Protein AF-A0A447N7D7-F1 (afdb_monomer)

Sequence (175 aa):
MERAPGEWVHSVASVHELPALLARIYSIELDSEALSSALPTTDKTADSNDDMMILVVDDHPINRRLLADQLGSLGYQCKTANDGVDALNVLSKNAIDIVLSDVNMPNMDGYRLTQRIRQLGLTLPVVGVTANALAEEKQRCLESGMDSCLSKPVTLDVLKQTLAVYAERVRKTRA

pLDDT: mean 70.8, std 16.82, range [36.19, 90.88]

Organism: Salmonella enterica I (NCBI:txid59201)

Nearest PDB structures (foldseek):
  6ont-assembly1_A-2  TM=9.365E-01  e=2.697E-10  Francisella tularensis subsp. novicida U112
  2pl1-assembly1_A  TM=9.481E-01  e=3.987E-10  Escherichia coli
  3crn-assembly1_B  TM=9.338E-01  e=2.314E-09  Methanospirillum hungatei JF-1
  8tef-assembly2_C  TM=9.265E-01  e=2.168E-09  Flavobacterium johnsoniae UW101
  8tef-assembly2_D  TM=9.244E-01  e=2.636E-09  Flavobacterium johnsoniae UW101

InterPro domains:
  IPR001789 Signal transduction response regulator, receiver domain [PF00072] (54-163)
  IPR001789 Signal transduction response regulator, receiver domain [PS50110] (53-167)
  IPR001789 Signal transduction response regulator, receiver domain [SM00448] (52-163)
  IPR011006 CheY-like superfamily [SSF52172] (2-42)
  IPR011006 CheY-like superfamily [SSF52172] (51-173)
  IPR019017 Signal transduction histidine kinase RcsC, alpha-beta loop, C-terminal [PF09456] (2-26)
  IPR019017 Signal transduction histidine kinase RcsC, alpha-beta loop, C-terminal [PS51426] (1-32)
  IPR038388 RcsC, C-terminal domain superfamily [G3DSA:3.40.50.10970] (1-47)

Solvent-accessible surface area (backbone atoms only — not comparable to full-atom values): 10511 Å² total; per-residue (Å²): 136,81,83,51,97,90,49,76,83,78,76,74,74,58,90,81,56,58,67,66,60,50,34,73,77,64,76,50,90,79,81,87,80,82,89,84,82,80,88,80,84,85,83,94,73,94,74,80,48,66,79,42,29,34,35,41,28,29,72,50,69,65,60,42,50,50,54,46,50,54,36,50,76,71,50,35,42,67,46,80,25,59,38,44,71,51,37,52,55,48,58,74,76,41,90,61,56,36,36,40,28,36,37,84,40,95,87,48,34,31,55,58,41,38,41,49,41,49,72,72,69,51,81,60,52,35,33,32,36,22,78,66,70,45,72,68,53,49,51,53,35,51,75,37,68,37,73,45,75,41,48,53,83,79,46,70,65,60,50,52,54,52,48,51,56,50,50,54,52,49,52,65,71,75,106

Structure (mmCIF, N/CA/C/O backbone):
data_AF-A0A447N7D7-F1
#
_entry.id   AF-A0A447N7D7-F1
#
loop_
_atom_site.group_PDB
_atom_site.id
_atom_site.type_symbol
_atom_site.label_atom_id
_atom_site.label_alt_id
_atom_site.label_comp_id
_atom_site.label_asym_id
_atom_site.label_entity_id
_atom_site.label_seq_id
_atom_site.pdbx_PDB_ins_code
_atom_site.Cartn_x
_atom_site.Cartn_y
_atom_site.Cartn_z
_atom_site.occupancy
_atom_site.B_iso_or_equiv
_atom_site.auth_seq_id
_atom_site.auth_comp_id
_atom_site.auth_asym_id
_atom_site.auth_atom_id
_atom_site.pdbx_PDB_model_num
ATOM 1 N N . MET A 1 1 ? 38.862 -15.453 -27.040 1.00 44.97 1 MET A N 1
ATOM 2 C CA . MET A 1 1 ? 39.849 -16.080 -27.944 1.00 44.97 1 MET A CA 1
ATOM 3 C C . MET A 1 1 ? 39.067 -17.039 -28.832 1.00 44.97 1 MET A C 1
ATOM 5 O O . MET A 1 1 ? 38.601 -18.054 -28.330 1.00 44.97 1 MET A O 1
ATOM 9 N N . GLU A 1 2 ? 38.797 -16.658 -30.081 1.00 37.66 2 GLU A N 1
ATOM 10 C CA . GLU A 1 2 ? 38.083 -17.498 -31.057 1.00 37.66 2 GLU A CA 1
ATOM 11 C C . GLU A 1 2 ? 38.987 -18.648 -31.519 1.00 37.66 2 GLU A C 1
ATOM 13 O O . GLU A 1 2 ? 40.179 -18.436 -31.748 1.00 37.66 2 GLU A O 1
ATOM 18 N N . ARG A 1 3 ? 38.442 -19.867 -31.630 1.00 55.56 3 ARG A N 1
ATOM 19 C CA . ARG A 1 3 ? 39.177 -21.027 -32.170 1.00 55.56 3 ARG A CA 1
ATOM 20 C C . ARG A 1 3 ? 38.778 -21.404 -33.604 1.00 55.56 3 ARG A C 1
ATOM 22 O O . ARG A 1 3 ? 39.582 -22.056 -34.261 1.00 55.56 3 ARG A O 1
ATOM 29 N N . ALA A 1 4 ? 37.619 -20.970 -34.111 1.00 45.00 4 ALA A N 1
ATOM 30 C CA . ALA A 1 4 ? 37.183 -21.173 -35.500 1.00 45.00 4 ALA A CA 1
ATOM 31 C C . ALA A 1 4 ? 36.024 -20.218 -35.879 1.00 45.00 4 ALA A C 1
ATOM 33 O O . ALA A 1 4 ? 35.302 -19.772 -34.981 1.00 45.00 4 ALA A O 1
ATOM 34 N N . PRO A 1 5 ? 35.807 -19.907 -37.177 1.00 40.22 5 PRO A N 1
ATOM 35 C CA . PRO A 1 5 ? 34.728 -19.017 -37.603 1.00 40.22 5 PRO A CA 1
ATOM 36 C C . PRO A 1 5 ? 33.359 -19.658 -37.336 1.00 40.22 5 PRO A C 1
ATOM 38 O O . PRO A 1 5 ? 33.001 -20.658 -37.953 1.00 40.22 5 PRO A O 1
ATOM 41 N N . GLY A 1 6 ? 32.603 -19.067 -36.407 1.00 53.12 6 GLY A N 1
ATOM 42 C CA . GLY A 1 6 ? 31.266 -19.518 -36.003 1.00 53.12 6 GLY A CA 1
ATOM 43 C C . GLY A 1 6 ? 31.210 -20.312 -34.694 1.00 53.12 6 GLY A C 1
ATOM 44 O O . GLY A 1 6 ? 30.112 -20.590 -34.218 1.00 53.12 6 GLY A O 1
ATOM 45 N N . GLU A 1 7 ? 32.350 -20.625 -34.070 1.00 40.69 7 GLU A N 1
ATOM 46 C CA . GLU A 1 7 ? 32.396 -21.430 -32.845 1.00 40.69 7 GLU A CA 1
ATOM 47 C C . GLU A 1 7 ? 32.872 -20.591 -31.651 1.00 40.69 7 GLU A C 1
ATOM 49 O O . GLU A 1 7 ? 34.065 -20.425 -31.377 1.00 40.69 7 GLU A O 1
ATOM 54 N N . TRP A 1 8 ? 31.895 -20.025 -30.940 1.00 49.88 8 TRP A N 1
ATOM 55 C CA . TRP A 1 8 ? 32.109 -19.302 -29.692 1.00 49.88 8 TRP A CA 1
ATOM 56 C C . TRP A 1 8 ? 32.167 -20.303 -28.545 1.00 49.88 8 TRP A C 1
ATOM 58 O O . TRP A 1 8 ? 31.162 -20.940 -28.216 1.00 49.88 8 TRP A O 1
ATOM 68 N N . VAL A 1 9 ? 33.340 -20.422 -27.919 1.00 46.69 9 VAL A N 1
ATOM 69 C CA . VAL A 1 9 ? 33.514 -21.201 -26.690 1.00 46.69 9 VAL A CA 1
ATOM 70 C C . VAL A 1 9 ? 32.677 -20.522 -25.608 1.00 46.69 9 VAL A C 1
ATOM 72 O O . VAL A 1 9 ? 33.090 -19.526 -25.015 1.00 46.69 9 VAL A O 1
ATOM 75 N N . HIS A 1 10 ? 31.461 -21.024 -25.406 1.00 48.03 10 HIS A N 1
ATOM 76 C CA . HIS A 1 10 ? 30.599 -20.638 -24.304 1.00 48.03 10 HIS A CA 1
ATOM 77 C C . HIS A 1 10 ? 31.300 -21.062 -23.016 1.00 48.03 10 HIS A C 1
ATOM 79 O O . HIS A 1 10 ? 31.198 -22.206 -22.576 1.00 48.03 10 HIS A O 1
ATOM 85 N N . SER A 1 11 ? 32.039 -20.132 -22.415 1.00 44.94 11 SER A N 1
ATOM 86 C CA . SER A 1 11 ? 32.362 -20.215 -21.001 1.00 44.94 11 SER A CA 1
ATOM 87 C C . SER A 1 11 ? 31.056 -19.941 -20.277 1.00 44.94 11 SER A C 1
ATOM 89 O O . SER A 1 11 ? 30.696 -18.791 -20.032 1.00 44.94 11 SER A O 1
ATOM 91 N N . VAL A 1 12 ? 30.302 -21.011 -20.040 1.00 50.34 12 VAL A N 1
ATOM 92 C CA . VAL A 1 12 ? 29.161 -21.019 -19.136 1.00 50.34 12 VAL A CA 1
ATOM 93 C C . VAL A 1 12 ? 29.731 -20.655 -17.771 1.00 50.34 12 VAL A C 1
ATOM 95 O O . VAL A 1 12 ? 30.196 -21.516 -17.032 1.00 50.34 12 VAL A O 1
ATOM 98 N N . ALA A 1 13 ? 29.789 -19.356 -17.475 1.00 44.38 13 ALA A N 1
ATOM 99 C CA . ALA A 1 13 ? 29.888 -18.898 -16.107 1.00 44.38 13 ALA A CA 1
ATOM 100 C C . ALA A 1 13 ? 28.636 -19.451 -15.441 1.00 44.38 13 ALA A C 1
ATOM 102 O O . ALA A 1 13 ? 27.505 -19.105 -15.794 1.00 44.38 13 ALA A O 1
ATOM 103 N N . SER A 1 14 ? 28.857 -20.451 -14.606 1.00 49.25 14 SER A N 1
ATOM 104 C CA . SER A 1 14 ? 27.814 -21.161 -13.917 1.00 49.25 14 SER A CA 1
ATOM 105 C C . SER A 1 14 ? 26.878 -20.178 -13.217 1.00 49.25 14 SER A C 1
ATOM 107 O O . SER A 1 14 ? 27.297 -19.148 -12.687 1.00 49.25 14 SER A O 1
ATOM 109 N N . VAL A 1 15 ? 25.596 -20.529 -13.191 1.00 47.22 15 VAL A N 1
ATOM 110 C CA . VAL A 1 15 ? 24.451 -19.725 -12.718 1.00 47.22 15 VAL A CA 1
ATOM 111 C C . VAL A 1 15 ? 24.586 -19.208 -11.264 1.00 47.22 15 VAL A C 1
ATOM 113 O O . VAL A 1 15 ? 23.750 -18.447 -10.792 1.00 47.22 15 VAL A O 1
ATOM 116 N N . HIS A 1 16 ? 25.665 -19.543 -10.558 1.00 47.72 16 HIS A N 1
ATOM 117 C CA . HIS A 1 16 ? 25.951 -19.148 -9.182 1.00 47.72 16 HIS A CA 1
ATOM 118 C C . HIS A 1 16 ? 26.832 -17.890 -9.008 1.00 47.72 16 HIS A C 1
ATOM 120 O O . HIS A 1 16 ? 26.967 -17.430 -7.879 1.00 47.72 16 HIS A O 1
ATOM 126 N N . GLU A 1 17 ? 27.393 -17.285 -10.065 1.00 48.12 17 GLU A N 1
ATOM 127 C CA . GLU A 1 17 ? 28.235 -16.065 -9.933 1.00 48.12 17 GLU A CA 1
ATOM 128 C C . GLU A 1 17 ? 27.525 -14.740 -10.282 1.00 48.12 17 GLU A C 1
ATOM 130 O O . GLU A 1 17 ? 28.044 -13.653 -10.018 1.00 48.12 17 GLU A O 1
ATOM 135 N N . LEU A 1 18 ? 26.296 -14.803 -10.807 1.00 51.56 18 LEU A N 1
ATOM 136 C CA . LEU A 1 18 ? 25.474 -13.622 -11.096 1.00 51.56 18 LEU A CA 1
ATOM 137 C C . LEU A 1 18 ? 25.130 -12.732 -9.881 1.00 51.56 18 LEU A C 1
ATOM 139 O O . LEU A 1 18 ? 25.106 -11.512 -10.074 1.00 51.56 18 LEU A O 1
ATOM 143 N N . PRO A 1 19 ? 24.903 -13.238 -8.648 1.00 54.28 19 PRO A N 1
ATOM 144 C CA . PRO A 1 19 ? 24.580 -12.346 -7.531 1.00 54.28 19 PRO A CA 1
ATOM 145 C C . PRO A 1 19 ? 25.753 -11.432 -7.135 1.00 54.28 19 PRO A C 1
ATOM 147 O O . PRO A 1 19 ? 25.533 -10.268 -6.804 1.00 54.28 19 PRO A O 1
ATOM 150 N N . ALA A 1 20 ? 27.001 -11.900 -7.248 1.00 51.12 20 ALA A N 1
ATOM 151 C CA . ALA A 1 20 ? 28.181 -11.114 -6.876 1.00 51.12 20 ALA A CA 1
ATOM 152 C C . ALA A 1 20 ? 28.457 -9.951 -7.849 1.00 51.12 20 ALA A C 1
ATOM 154 O O . ALA A 1 20 ? 28.907 -8.877 -7.444 1.00 51.12 20 ALA A O 1
ATOM 155 N N . LEU A 1 21 ? 28.153 -10.143 -9.136 1.00 50.66 21 LEU A N 1
ATOM 156 C CA . LEU A 1 21 ? 28.339 -9.117 -10.165 1.00 50.66 21 LEU A CA 1
ATOM 157 C C . LEU A 1 21 ? 27.216 -8.066 -10.129 1.00 50.66 21 LEU A C 1
ATOM 159 O O . LEU A 1 21 ? 27.478 -6.884 -10.354 1.00 50.66 21 LEU A O 1
ATOM 163 N N . LEU A 1 22 ? 25.994 -8.466 -9.746 1.00 51.19 22 LEU A N 1
ATOM 164 C CA . LEU A 1 22 ? 24.889 -7.536 -9.487 1.00 51.19 22 LEU A CA 1
ATOM 165 C C . LEU A 1 22 ? 25.161 -6.641 -8.262 1.00 51.19 22 LEU A C 1
ATOM 167 O O . LEU A 1 22 ? 24.889 -5.441 -8.310 1.00 51.19 22 LEU A O 1
ATOM 171 N N . ALA A 1 23 ? 25.762 -7.189 -7.199 1.00 49.47 23 ALA A N 1
ATOM 172 C CA . ALA A 1 23 ? 26.065 -6.452 -5.967 1.00 49.47 23 ALA A CA 1
ATOM 173 C C . ALA A 1 23 ? 27.047 -5.278 -6.177 1.00 49.47 23 ALA A C 1
ATOM 175 O O . ALA A 1 23 ? 26.932 -4.238 -5.529 1.00 49.47 23 ALA A O 1
ATOM 176 N N . ARG A 1 24 ? 27.979 -5.395 -7.135 1.00 43.97 24 ARG A N 1
ATOM 177 C CA . ARG A 1 24 ? 28.980 -4.356 -7.451 1.00 43.97 24 ARG A CA 1
ATOM 178 C C . ARG A 1 24 ? 28.400 -3.157 -8.211 1.00 43.97 24 ARG A C 1
ATOM 180 O O . ARG A 1 24 ? 28.928 -2.057 -8.092 1.00 43.97 24 ARG A O 1
ATOM 187 N N . ILE A 1 25 ? 27.346 -3.371 -9.002 1.00 55.12 25 ILE A N 1
ATOM 188 C CA . ILE A 1 25 ? 26.682 -2.316 -9.788 1.00 55.12 25 ILE A CA 1
ATOM 189 C C . ILE A 1 25 ? 25.627 -1.608 -8.934 1.00 55.12 25 ILE A C 1
ATOM 191 O O . ILE A 1 25 ? 25.431 -0.404 -9.073 1.00 55.12 25 ILE A O 1
ATOM 195 N N . TYR A 1 26 ? 24.970 -2.345 -8.036 1.00 48.66 26 TYR A N 1
ATOM 196 C CA . TYR A 1 26 ? 23.838 -1.825 -7.278 1.00 48.66 26 TYR A CA 1
ATOM 197 C C . TYR A 1 26 ? 24.174 -1.285 -5.884 1.00 48.66 26 TYR A C 1
ATOM 199 O O . TYR A 1 26 ? 23.314 -0.643 -5.296 1.00 48.66 26 TYR A O 1
ATOM 207 N N . SER A 1 27 ? 25.383 -1.498 -5.344 1.00 48.78 27 SER A N 1
ATOM 208 C CA . SER A 1 27 ? 25.736 -1.070 -3.977 1.00 48.78 27 SER A CA 1
ATOM 209 C C . SER A 1 27 ? 24.655 -1.447 -2.948 1.00 48.78 27 SER A C 1
ATOM 211 O O . SER A 1 27 ? 24.273 -0.642 -2.100 1.00 48.78 27 SER A O 1
ATOM 213 N N . ILE A 1 28 ? 24.130 -2.668 -3.061 1.00 45.62 28 ILE A N 1
ATOM 214 C CA . ILE A 1 28 ? 23.222 -3.267 -2.085 1.00 45.62 28 ILE A CA 1
ATOM 215 C C . ILE A 1 28 ? 23.954 -4.477 -1.524 1.00 45.62 28 ILE A C 1
ATOM 217 O O . ILE A 1 28 ? 24.209 -5.442 -2.248 1.00 45.62 28 ILE A O 1
ATOM 221 N N . GLU A 1 29 ? 24.296 -4.412 -0.241 1.00 43.72 29 GLU A N 1
ATOM 222 C CA . GLU A 1 29 ? 24.664 -5.594 0.529 1.00 43.72 29 GLU A CA 1
ATOM 223 C C . GLU A 1 29 ? 23.404 -6.452 0.685 1.00 43.72 29 GLU A C 1
ATOM 225 O O . GLU A 1 29 ? 22.495 -6.142 1.454 1.00 43.72 29 GLU A O 1
ATOM 230 N N . LEU A 1 30 ? 23.306 -7.498 -0.133 1.00 43.44 30 LEU A N 1
ATOM 231 C CA . LEU A 1 30 ? 22.362 -8.588 0.073 1.00 43.44 30 LEU A CA 1
ATOM 232 C C . LEU A 1 30 ? 22.988 -9.551 1.079 1.00 43.44 30 LEU A C 1
ATOM 234 O O . LEU A 1 30 ? 23.613 -10.542 0.703 1.00 43.44 30 LEU A O 1
ATOM 238 N N . ASP A 1 31 ? 22.817 -9.240 2.360 1.00 40.03 31 ASP A N 1
ATOM 239 C CA . ASP A 1 31 ? 23.108 -10.169 3.445 1.00 40.03 31 ASP A CA 1
ATOM 240 C C . ASP A 1 31 ? 22.027 -11.261 3.465 1.00 40.03 31 ASP A C 1
ATOM 242 O O . ASP A 1 31 ? 20.916 -11.097 3.971 1.00 40.03 31 ASP A O 1
ATOM 246 N N . SER A 1 32 ? 22.348 -12.376 2.811 1.00 47.03 32 SER A N 1
ATOM 247 C CA . SER A 1 32 ? 21.524 -13.578 2.688 1.00 47.03 32 SER A CA 1
ATOM 248 C C . SER A 1 32 ? 21.903 -14.615 3.755 1.00 47.03 32 SER A C 1
ATOM 250 O O . SER A 1 32 ? 22.141 -15.775 3.422 1.00 47.03 32 SER A O 1
ATOM 252 N N . GLU A 1 33 ? 21.965 -14.231 5.034 1.00 39.22 33 GLU A N 1
ATOM 253 C CA . GLU A 1 33 ? 22.337 -15.181 6.098 1.00 39.22 33 GLU A CA 1
ATOM 254 C C . GLU A 1 33 ? 21.699 -14.890 7.473 1.00 39.22 33 GLU A C 1
ATOM 256 O O . GLU A 1 33 ? 22.365 -14.875 8.501 1.00 39.22 33 GLU A O 1
ATOM 261 N N . ALA A 1 34 ? 20.375 -14.689 7.525 1.00 38.06 34 ALA A N 1
ATOM 262 C CA . ALA A 1 34 ? 19.645 -14.617 8.804 1.00 38.06 34 ALA A CA 1
ATOM 263 C C . ALA A 1 34 ? 18.307 -15.384 8.822 1.00 38.06 34 ALA A C 1
ATOM 265 O O . ALA A 1 34 ? 17.409 -15.087 9.610 1.00 38.06 34 ALA A O 1
ATOM 266 N N . LEU A 1 35 ? 18.170 -16.414 7.983 1.00 46.28 35 LEU A N 1
ATOM 267 C CA . LEU A 1 35 ? 17.152 -17.450 8.165 1.00 46.28 35 LEU A CA 1
ATOM 268 C C . LEU A 1 35 ? 17.762 -18.582 8.999 1.00 46.28 35 LEU A C 1
ATOM 270 O O . LEU A 1 35 ? 18.515 -19.391 8.470 1.00 46.28 35 LEU A O 1
ATOM 274 N N . SER A 1 36 ? 17.374 -18.638 10.280 1.00 45.78 36 SER A N 1
ATOM 275 C CA . SER A 1 36 ? 17.622 -19.702 11.273 1.00 45.78 36 SER A CA 1
ATOM 276 C C . SER A 1 36 ? 18.650 -19.373 12.363 1.00 45.78 36 SER A C 1
ATOM 278 O O . SER A 1 36 ? 19.797 -19.800 12.312 1.00 45.78 36 SER A O 1
ATOM 280 N N . SER A 1 37 ? 18.206 -18.729 13.445 1.00 40.19 37 SER A N 1
ATOM 281 C CA . SER A 1 37 ? 18.176 -19.356 14.780 1.00 40.19 37 SER A CA 1
ATOM 282 C C . SER A 1 37 ? 17.785 -18.346 15.868 1.00 40.19 37 SER A C 1
ATOM 284 O O . SER A 1 37 ? 18.118 -17.172 15.789 1.00 40.19 37 SER A O 1
ATOM 286 N N . ALA A 1 38 ? 17.111 -18.865 16.898 1.00 36.72 38 ALA A N 1
ATOM 287 C CA . ALA A 1 38 ? 16.733 -18.228 18.162 1.00 36.72 38 ALA A CA 1
ATOM 288 C C . ALA A 1 38 ? 15.483 -17.324 18.158 1.00 36.72 38 ALA A C 1
ATOM 290 O O . ALA A 1 38 ? 15.517 -16.137 17.858 1.00 36.72 38 ALA A O 1
ATOM 291 N N . LEU A 1 39 ? 14.384 -17.908 18.646 1.00 44.50 39 LEU A N 1
ATOM 292 C CA . LEU A 1 39 ? 13.403 -17.194 19.463 1.00 44.50 39 LEU A CA 1
ATOM 293 C C . LEU A 1 39 ? 14.116 -16.577 20.680 1.00 44.50 39 LEU A C 1
ATOM 295 O O . LEU A 1 39 ? 14.795 -17.309 21.405 1.00 44.50 39 LEU A O 1
ATOM 299 N N . PRO A 1 40 ? 13.847 -15.309 21.007 1.00 42.03 40 PRO A N 1
ATOM 300 C CA . PRO A 1 40 ? 13.743 -14.872 22.382 1.00 42.03 40 PRO A CA 1
ATOM 301 C C . PRO A 1 40 ? 12.267 -14.645 22.714 1.00 42.03 40 PRO A C 1
ATOM 303 O O . PRO A 1 40 ? 11.559 -13.851 22.096 1.00 42.03 40 PRO A O 1
ATOM 306 N N . THR A 1 41 ? 11.805 -15.377 23.718 1.00 46.12 41 THR A N 1
ATOM 307 C CA . THR A 1 41 ? 10.572 -15.086 24.440 1.00 46.12 41 THR A CA 1
ATOM 308 C C . THR A 1 41 ? 10.751 -13.793 25.245 1.00 46.12 41 THR A C 1
ATOM 310 O O . THR A 1 41 ? 11.811 -13.559 25.822 1.00 46.12 41 THR A O 1
ATOM 313 N N . THR A 1 42 ? 9.657 -13.027 25.328 1.00 48.22 42 THR A N 1
ATOM 314 C CA . THR A 1 42 ? 9.348 -11.910 26.247 1.00 48.22 42 THR A CA 1
ATOM 315 C C . THR A 1 42 ? 10.100 -10.586 26.079 1.00 48.22 42 THR A C 1
ATOM 317 O O . THR A 1 42 ? 11.155 -10.390 26.666 1.00 48.22 42 THR A O 1
ATOM 320 N N . ASP A 1 43 ? 9.412 -9.604 25.486 1.00 37.22 43 ASP A N 1
ATOM 321 C CA . ASP A 1 43 ? 8.953 -8.463 26.286 1.00 37.22 43 ASP A CA 1
ATOM 322 C C . ASP A 1 43 ? 7.512 -8.083 25.911 1.00 37.22 43 ASP A C 1
ATOM 324 O O . ASP A 1 43 ? 7.138 -7.998 24.743 1.00 37.22 43 ASP A O 1
ATOM 328 N N . LYS A 1 44 ? 6.677 -7.952 26.940 1.00 50.62 44 LYS A N 1
ATOM 329 C CA . LYS A 1 44 ? 5.263 -7.612 26.860 1.00 50.62 44 LYS A CA 1
ATOM 330 C C . LYS A 1 44 ? 5.149 -6.122 27.142 1.00 50.62 44 LYS A C 1
ATOM 332 O O . LYS A 1 44 ? 4.875 -5.740 28.275 1.00 50.62 44 LYS A O 1
ATOM 337 N N . THR A 1 45 ? 5.304 -5.305 26.109 1.00 36.19 45 THR A N 1
ATOM 338 C CA . THR A 1 45 ? 4.933 -3.889 26.134 1.00 36.19 45 THR A CA 1
ATOM 339 C C . THR A 1 45 ? 4.080 -3.571 24.902 1.00 36.19 45 THR A C 1
ATOM 341 O O . THR A 1 45 ? 4.531 -3.591 23.768 1.00 36.19 45 THR A O 1
ATOM 344 N N . ALA A 1 46 ? 2.782 -3.427 25.186 1.00 45.59 46 ALA A N 1
ATOM 345 C CA . ALA A 1 46 ? 1.702 -2.818 24.415 1.00 45.59 46 ALA A CA 1
ATOM 346 C C . ALA A 1 46 ? 2.036 -2.302 23.005 1.00 45.59 46 ALA A C 1
ATOM 348 O O . ALA A 1 46 ? 2.541 -1.200 22.901 1.00 45.59 46 ALA A O 1
ATOM 349 N N . ASP A 1 47 ? 1.634 -3.043 21.965 1.00 45.66 47 ASP A N 1
ATOM 350 C CA . ASP A 1 47 ? 1.261 -2.522 20.642 1.00 45.66 47 ASP A CA 1
ATOM 351 C C . ASP A 1 47 ? 0.613 -3.651 19.828 1.00 45.66 47 ASP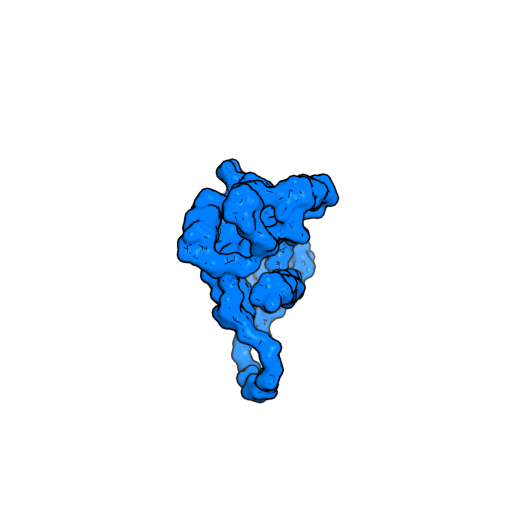 A C 1
ATOM 353 O O . ASP A 1 47 ? 1.279 -4.373 19.089 1.00 45.66 47 ASP A O 1
ATOM 357 N N . SER A 1 48 ? -0.697 -3.856 19.978 1.00 49.47 48 SER A N 1
ATOM 358 C CA . SER A 1 48 ? -1.439 -4.806 19.139 1.00 49.47 48 SER A CA 1
ATOM 359 C C . SER A 1 48 ? -1.509 -4.278 17.702 1.00 49.47 48 SER A C 1
ATOM 361 O O . SER A 1 48 ? -2.486 -3.650 17.305 1.00 49.47 48 SER A O 1
ATOM 363 N N . ASN A 1 49 ? -0.451 -4.501 16.924 1.00 57.56 49 ASN A N 1
ATOM 364 C CA . ASN A 1 49 ? -0.406 -4.225 15.484 1.00 57.56 49 ASN A CA 1
ATOM 365 C C . ASN A 1 49 ? -1.309 -5.175 14.673 1.00 57.56 49 ASN A C 1
ATOM 367 O O . ASN A 1 49 ? -1.582 -4.907 13.507 1.00 57.56 49 ASN A O 1
ATOM 371 N N . ASP A 1 50 ? -1.821 -6.235 15.309 1.00 57.16 50 ASP A N 1
ATOM 372 C CA . ASP A 1 50 ? -2.745 -7.217 14.724 1.00 57.16 50 ASP A CA 1
ATOM 373 C C . ASP A 1 50 ? -4.114 -6.618 14.334 1.00 57.16 50 ASP A C 1
ATOM 375 O O . ASP A 1 50 ? -4.770 -7.127 13.429 1.00 57.16 50 ASP A O 1
ATOM 379 N N . ASP A 1 51 ? -4.528 -5.503 14.954 1.00 67.81 51 ASP A N 1
ATOM 380 C CA . ASP A 1 51 ? -5.805 -4.830 14.642 1.00 67.81 51 ASP A CA 1
ATOM 381 C C . ASP A 1 51 ? -5.706 -3.848 13.461 1.00 67.81 51 ASP A C 1
ATOM 383 O O . ASP A 1 51 ? -6.719 -3.337 12.990 1.00 67.81 51 ASP A O 1
ATOM 387 N N . MET A 1 52 ? -4.495 -3.553 12.973 1.00 81.19 52 MET A N 1
ATOM 388 C CA . MET A 1 52 ? -4.306 -2.567 11.910 1.00 81.19 52 MET A CA 1
ATOM 389 C C . MET A 1 52 ? -4.374 -3.196 10.530 1.00 81.19 52 MET A C 1
ATOM 391 O O . MET A 1 52 ? -3.539 -4.029 10.163 1.00 81.19 52 MET A O 1
ATOM 395 N N . MET A 1 53 ? -5.336 -2.719 9.740 1.00 87.69 53 MET A N 1
ATOM 396 C CA . MET A 1 53 ? -5.507 -3.147 8.359 1.00 87.69 53 MET A CA 1
ATOM 397 C C . MET A 1 53 ? -4.890 -2.142 7.390 1.00 87.69 53 MET A C 1
ATOM 399 O O . MET A 1 53 ? -5.258 -0.968 7.351 1.00 87.69 53 MET A O 1
ATOM 403 N N . ILE A 1 54 ? -3.971 -2.627 6.561 1.00 89.69 54 ILE A N 1
ATOM 404 C CA . ILE A 1 54 ? -3.223 -1.829 5.594 1.00 89.69 54 ILE A CA 1
ATOM 405 C C . ILE A 1 54 ? -3.609 -2.270 4.184 1.00 89.69 54 ILE A C 1
ATOM 407 O O . ILE A 1 54 ? -3.520 -3.448 3.846 1.00 89.69 54 ILE A O 1
ATOM 411 N N . LEU A 1 55 ? -4.026 -1.337 3.335 1.00 90.88 55 LEU A N 1
ATOM 412 C CA . LEU A 1 55 ? -4.309 -1.610 1.929 1.00 90.88 55 LEU A CA 1
ATOM 413 C C . LEU A 1 55 ? -3.109 -1.239 1.069 1.00 90.88 55 LEU A C 1
ATOM 415 O O . LEU A 1 55 ? -2.694 -0.089 1.062 1.00 90.88 55 LEU A O 1
ATOM 419 N N . VAL A 1 56 ? -2.601 -2.196 0.305 1.00 90.38 56 VAL A N 1
ATOM 420 C CA . VAL A 1 56 ? -1.562 -2.003 -0.705 1.00 90.38 56 VAL A CA 1
ATOM 421 C C . VAL A 1 56 ? -2.204 -1.981 -2.082 1.00 90.38 56 VAL A C 1
ATOM 423 O O . VAL A 1 56 ? -2.842 -2.954 -2.473 1.00 90.38 56 VAL A O 1
ATOM 426 N N . VAL A 1 57 ? -2.006 -0.906 -2.832 1.00 89.56 57 VAL A N 1
ATOM 427 C CA . VAL A 1 57 ? -2.517 -0.729 -4.192 1.00 89.56 57 VAL A CA 1
ATOM 428 C C . VAL A 1 57 ? -1.337 -0.580 -5.134 1.00 89.56 57 VAL A C 1
ATOM 430 O O . VAL A 1 57 ? -0.598 0.397 -5.044 1.00 89.56 57 VAL A O 1
ATOM 433 N N . ASP A 1 58 ? -1.151 -1.552 -6.019 1.00 86.50 58 ASP A N 1
ATOM 434 C CA . ASP A 1 58 ? -0.080 -1.513 -7.012 1.00 86.50 58 ASP A CA 1
ATOM 435 C C . ASP A 1 58 ? -0.479 -2.324 -8.252 1.00 86.50 58 ASP A C 1
ATOM 437 O O . ASP A 1 58 ? -1.029 -3.431 -8.133 1.00 86.50 58 ASP A O 1
ATOM 441 N N . ASP A 1 59 ? -0.212 -1.769 -9.437 1.00 84.88 59 ASP A N 1
ATOM 442 C CA . ASP A 1 59 ? -0.527 -2.402 -10.719 1.00 84.88 59 ASP A CA 1
ATOM 443 C C . ASP A 1 59 ? 0.448 -3.545 -11.042 1.00 84.88 59 ASP A C 1
ATOM 445 O O . ASP A 1 59 ? 0.077 -4.524 -11.700 1.00 84.88 59 ASP A O 1
ATOM 449 N N . HIS A 1 60 ? 1.667 -3.494 -10.497 1.00 83.12 60 HIS A N 1
ATOM 450 C CA . HIS A 1 60 ? 2.673 -4.523 -10.687 1.00 83.12 60 HIS A CA 1
ATOM 451 C C . HIS A 1 60 ? 2.517 -5.644 -9.644 1.00 83.12 60 HIS A C 1
ATOM 453 O O . HIS A 1 60 ? 2.735 -5.448 -8.442 1.00 83.12 60 HIS A O 1
ATOM 459 N N . PRO A 1 61 ? 2.239 -6.894 -10.072 1.00 83.25 61 PRO A N 1
ATOM 460 C CA . PRO A 1 61 ? 2.000 -8.004 -9.149 1.00 83.25 61 PRO A CA 1
ATOM 461 C C . PRO A 1 61 ? 3.217 -8.326 -8.272 1.00 83.25 61 PRO A C 1
ATOM 463 O O . PRO A 1 61 ? 3.050 -8.792 -7.146 1.00 83.25 61 PRO A O 1
ATOM 466 N N . ILE A 1 62 ? 4.431 -8.056 -8.765 1.00 84.56 62 ILE A N 1
ATOM 467 C CA . ILE A 1 62 ? 5.684 -8.269 -8.030 1.00 84.56 62 ILE A CA 1
ATOM 468 C C . ILE A 1 62 ? 5.793 -7.286 -6.860 1.00 84.56 62 ILE A C 1
ATOM 470 O O . ILE A 1 62 ? 6.031 -7.720 -5.735 1.00 84.56 62 ILE A O 1
ATOM 474 N N . ASN A 1 63 ? 5.571 -5.987 -7.091 1.00 82.81 63 ASN A N 1
ATOM 475 C CA . ASN A 1 63 ? 5.669 -4.987 -6.027 1.00 82.81 63 ASN A CA 1
ATOM 476 C C . ASN A 1 63 ? 4.555 -5.171 -4.989 1.00 82.81 63 ASN A C 1
ATOM 478 O O . ASN A 1 63 ? 4.804 -5.122 -3.787 1.00 82.81 63 ASN A O 1
ATOM 482 N N . ARG A 1 64 ? 3.342 -5.505 -5.448 1.00 86.62 64 ARG A N 1
ATOM 483 C CA . ARG A 1 64 ? 2.221 -5.863 -4.572 1.00 86.62 64 A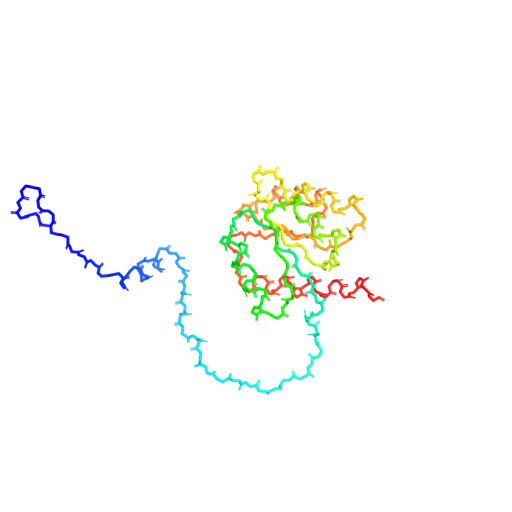RG A CA 1
ATOM 484 C C . ARG A 1 64 ? 2.547 -7.048 -3.663 1.00 86.62 64 ARG A C 1
ATOM 486 O O . ARG A 1 64 ? 2.262 -7.001 -2.469 1.00 86.62 64 ARG A O 1
ATOM 493 N N . ARG A 1 65 ? 3.144 -8.110 -4.218 1.00 85.44 65 ARG A N 1
ATOM 494 C CA . ARG A 1 65 ? 3.568 -9.298 -3.459 1.00 85.44 65 ARG A CA 1
ATOM 495 C C . ARG A 1 65 ? 4.667 -8.949 -2.458 1.00 85.44 65 ARG A C 1
ATOM 497 O O . ARG A 1 65 ? 4.568 -9.375 -1.316 1.00 85.44 65 ARG A O 1
ATOM 504 N N . LEU A 1 66 ? 5.666 -8.172 -2.879 1.00 86.62 66 LEU A N 1
ATOM 505 C CA . LEU A 1 66 ? 6.777 -7.740 -2.033 1.00 86.62 66 LEU A CA 1
ATOM 506 C C . LEU A 1 66 ? 6.276 -6.945 -0.822 1.00 86.62 66 LEU A C 1
ATOM 508 O O . LEU A 1 66 ? 6.585 -7.298 0.308 1.00 86.62 66 LEU A O 1
ATOM 512 N N . LEU A 1 67 ? 5.453 -5.919 -1.047 1.00 85.00 67 LEU A N 1
ATOM 513 C CA . LEU A 1 67 ? 4.890 -5.104 0.031 1.00 85.00 67 LEU A CA 1
ATOM 514 C C . LEU A 1 67 ? 4.004 -5.933 0.969 1.00 85.00 67 LEU A C 1
ATOM 516 O O . LEU A 1 67 ? 4.083 -5.774 2.184 1.00 85.00 67 LEU A O 1
ATOM 520 N N . ALA A 1 68 ? 3.188 -6.843 0.431 1.00 86.88 68 ALA A N 1
ATOM 521 C CA . ALA A 1 68 ? 2.363 -7.734 1.246 1.00 86.88 68 ALA A CA 1
ATOM 522 C C . ALA A 1 68 ? 3.205 -8.668 2.133 1.00 86.88 68 ALA A C 1
ATOM 524 O O . ALA A 1 68 ? 2.873 -8.871 3.298 1.00 86.88 68 ALA A O 1
ATOM 525 N N . ASP A 1 69 ? 4.305 -9.208 1.605 1.00 85.25 69 ASP A N 1
ATOM 526 C CA . ASP A 1 69 ? 5.230 -10.069 2.348 1.00 85.25 69 ASP A CA 1
ATOM 527 C C . ASP A 1 69 ?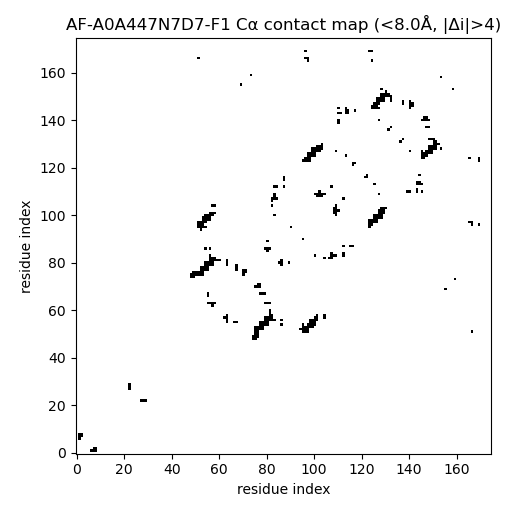 5.958 -9.303 3.464 1.00 85.25 69 ASP A C 1
ATOM 529 O O . ASP A 1 69 ? 6.029 -9.757 4.608 1.00 85.25 69 ASP A O 1
ATOM 533 N N . GLN A 1 70 ? 6.397 -8.078 3.164 1.00 84.62 70 GLN A N 1
ATOM 534 C CA . GLN A 1 70 ? 6.993 -7.167 4.140 1.00 84.62 70 GLN A CA 1
ATOM 535 C C . GLN A 1 70 ? 6.016 -6.824 5.275 1.00 84.62 70 GLN A C 1
ATOM 537 O O . GLN A 1 70 ? 6.383 -6.869 6.449 1.00 84.62 70 GLN A O 1
ATOM 542 N N . LEU A 1 71 ? 4.759 -6.522 4.940 1.00 84.62 71 LEU A N 1
ATOM 543 C CA . LEU A 1 71 ? 3.696 -6.241 5.910 1.00 84.62 71 LEU A CA 1
ATOM 544 C C . LEU A 1 71 ? 3.359 -7.462 6.771 1.00 84.62 71 LEU A C 1
ATOM 546 O O . LEU A 1 71 ? 3.216 -7.333 7.986 1.00 84.62 71 LEU A O 1
ATOM 550 N N . GLY A 1 72 ? 3.279 -8.642 6.152 1.00 83.19 72 GLY A N 1
ATOM 551 C CA . GLY A 1 72 ? 3.057 -9.902 6.857 1.00 83.19 72 GLY A CA 1
ATOM 552 C C . GLY A 1 72 ? 4.196 -10.231 7.822 1.00 83.19 72 GLY A C 1
ATOM 553 O O . GLY A 1 72 ? 3.941 -10.622 8.958 1.00 83.19 72 GLY A O 1
ATOM 554 N N . SER A 1 73 ? 5.444 -9.981 7.418 1.00 80.81 73 SER A N 1
ATOM 555 C CA . SER A 1 73 ? 6.632 -10.151 8.271 1.00 80.81 73 SER A CA 1
ATOM 556 C C . SER A 1 73 ? 6.633 -9.218 9.486 1.00 80.81 73 SER A C 1
ATOM 558 O O . SER A 1 73 ? 7.192 -9.550 10.528 1.00 80.81 73 SER A O 1
ATOM 560 N N . LEU A 1 74 ? 5.989 -8.055 9.369 1.00 78.00 74 LEU A N 1
ATOM 561 C CA . LEU A 1 74 ? 5.810 -7.090 10.455 1.00 78.00 74 LEU A CA 1
ATOM 562 C C . LEU A 1 74 ? 4.610 -7.417 11.368 1.00 78.00 74 LEU A C 1
ATOM 564 O O . LEU A 1 74 ? 4.432 -6.747 12.385 1.00 78.00 74 LEU A O 1
ATOM 568 N N . GLY A 1 75 ? 3.800 -8.426 11.028 1.00 81.19 75 GLY A N 1
ATOM 569 C CA . GLY A 1 75 ? 2.622 -8.832 11.798 1.00 81.19 75 GLY A CA 1
ATOM 570 C C . GLY A 1 75 ? 1.378 -7.966 11.574 1.00 81.19 75 GLY A C 1
ATOM 571 O O . GLY A 1 75 ? 0.478 -7.990 12.408 1.00 81.19 75 GLY A O 1
ATOM 572 N N . TYR A 1 76 ? 1.314 -7.198 10.481 1.00 84.25 76 TYR A N 1
ATOM 573 C CA . TYR A 1 76 ? 0.129 -6.409 10.129 1.00 84.25 76 TYR A CA 1
ATOM 574 C C . TYR A 1 76 ? -0.807 -7.170 9.190 1.00 84.25 76 TYR A C 1
ATOM 576 O O . TYR A 1 76 ? -0.372 -7.948 8.334 1.00 84.25 76 TYR A O 1
ATOM 584 N N . GLN A 1 77 ? -2.104 -6.867 9.268 1.00 86.12 77 GLN A N 1
ATOM 585 C CA . GLN A 1 77 ? -3.063 -7.351 8.284 1.00 86.12 77 GLN A CA 1
ATOM 586 C C . GLN A 1 77 ? -2.965 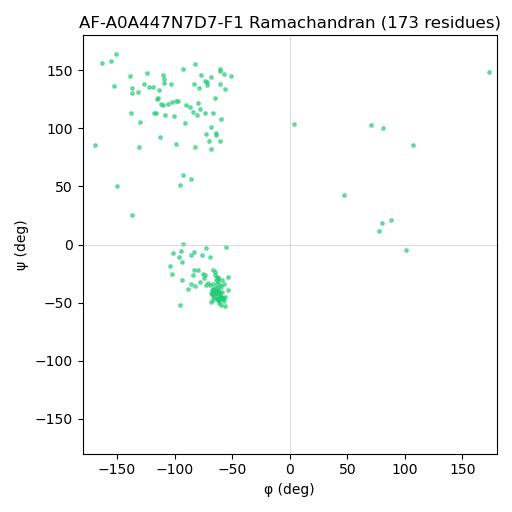-6.508 7.017 1.00 86.12 77 GLN A C 1
ATOM 588 O O . GLN A 1 77 ? -3.260 -5.315 7.026 1.00 86.12 77 GLN A O 1
ATOM 593 N N . CYS A 1 78 ? -2.584 -7.125 5.900 1.00 87.94 78 CYS A N 1
ATOM 594 C CA . CYS A 1 78 ? -2.561 -6.446 4.612 1.00 87.94 78 CYS A CA 1
ATOM 595 C C . CYS A 1 78 ? -3.671 -6.942 3.679 1.00 87.94 78 CYS A C 1
ATOM 597 O O . CYS A 1 78 ? -3.965 -8.135 3.567 1.00 87.94 78 CYS A O 1
ATOM 599 N N . LYS A 1 79 ? -4.291 -6.001 2.974 1.00 90.69 79 LYS A N 1
ATOM 600 C CA . LYS A 1 79 ? -5.116 -6.251 1.796 1.00 90.69 79 LYS A CA 1
ATOM 601 C C . LYS A 1 79 ? -4.388 -5.715 0.586 1.00 90.69 79 LYS A C 1
ATOM 603 O O . LYS A 1 79 ? -3.695 -4.711 0.666 1.00 90.69 79 LYS A O 1
ATOM 608 N N . THR A 1 80 ? -4.551 -6.385 -0.539 1.00 89.44 80 THR A N 1
ATOM 609 C CA . THR A 1 80 ? -3.911 -5.987 -1.786 1.00 89.44 80 THR A CA 1
ATOM 610 C C . THR A 1 80 ? -4.973 -5.679 -2.823 1.00 89.44 80 THR A C 1
ATOM 612 O O . THR A 1 80 ? -5.904 -6.470 -2.968 1.00 89.44 80 THR A O 1
ATOM 615 N N . ALA A 1 81 ? -4.796 -4.588 -3.552 1.00 88.69 81 ALA A N 1
ATOM 616 C CA . ALA A 1 81 ? -5.596 -4.199 -4.698 1.00 88.69 81 ALA A CA 1
ATOM 617 C C . ALA A 1 81 ? -4.690 -4.000 -5.913 1.00 88.69 81 ALA A C 1
ATOM 619 O O . ALA A 1 81 ? -3.524 -3.615 -5.793 1.00 88.69 81 ALA A O 1
ATOM 620 N N . ASN A 1 82 ? -5.231 -4.294 -7.089 1.00 85.50 82 ASN A N 1
ATOM 621 C CA . ASN A 1 82 ? -4.466 -4.272 -8.338 1.00 85.50 82 ASN A CA 1
ATOM 622 C C . ASN A 1 82 ? -4.579 -2.929 -9.067 1.00 85.50 82 ASN A C 1
ATOM 624 O O . ASN A 1 82 ? -3.849 -2.678 -10.015 1.00 85.50 82 ASN A O 1
ATOM 628 N N . ASP A 1 83 ? -5.553 -2.116 -8.679 1.00 83.38 83 ASP A N 1
ATOM 629 C CA . ASP A 1 83 ? -5.880 -0.849 -9.312 1.00 83.38 83 ASP A CA 1
ATOM 630 C C . ASP A 1 83 ? -6.573 0.031 -8.271 1.00 83.38 83 ASP A C 1
ATOM 632 O O . ASP A 1 83 ? -7.156 -0.476 -7.303 1.00 83.38 83 ASP A O 1
ATOM 636 N N . GLY A 1 84 ? -6.562 1.347 -8.461 1.00 82.56 84 GLY A N 1
ATOM 637 C CA . GLY A 1 84 ? -7.252 2.239 -7.541 1.00 82.56 84 GLY A CA 1
ATOM 638 C C . GLY A 1 84 ? -8.773 1.996 -7.495 1.00 82.56 84 GLY A C 1
ATOM 639 O O . GLY A 1 84 ? -9.398 2.254 -6.468 1.00 82.56 84 GLY A O 1
ATOM 640 N N . VAL A 1 85 ? -9.407 1.508 -8.571 1.00 84.69 85 VAL A N 1
ATOM 641 C CA . VAL A 1 85 ? -10.859 1.225 -8.543 1.00 84.69 85 VAL A CA 1
ATOM 642 C C . VAL A 1 85 ? -11.154 0.044 -7.620 1.00 84.69 85 VAL A C 1
ATOM 644 O O . VAL A 1 85 ? -12.091 0.088 -6.820 1.00 84.69 85 VAL A O 1
ATOM 647 N N . ASP A 1 86 ? -10.319 -0.991 -7.692 1.00 86.31 86 ASP A N 1
ATOM 648 C CA . ASP A 1 86 ? -10.390 -2.136 -6.789 1.00 86.31 86 ASP A CA 1
ATOM 649 C C . ASP A 1 86 ? -10.097 -1.705 -5.345 1.00 86.31 86 ASP A C 1
ATOM 651 O O . ASP A 1 86 ? -10.825 -2.075 -4.426 1.00 86.31 86 ASP A O 1
ATOM 655 N N . ALA A 1 87 ? -9.128 -0.805 -5.154 1.00 87.75 87 ALA A N 1
ATOM 656 C CA . ALA A 1 87 ? -8.824 -0.224 -3.851 1.00 87.75 87 ALA A CA 1
ATOM 657 C C . ALA A 1 87 ? -10.041 0.461 -3.212 1.00 87.75 87 ALA A C 1
ATOM 659 O O . ALA A 1 87 ? -10.334 0.221 -2.043 1.00 87.75 87 ALA A O 1
ATOM 660 N N . LEU A 1 88 ? -10.795 1.261 -3.977 1.00 86.56 88 LEU A N 1
ATOM 661 C CA . LEU A 1 88 ? -12.029 1.899 -3.498 1.00 86.56 88 LEU A CA 1
ATOM 662 C C . LEU A 1 88 ? -13.107 0.877 -3.117 1.00 86.56 88 LEU A C 1
ATOM 664 O O . LEU A 1 88 ? -13.825 1.067 -2.132 1.00 86.56 88 LEU A O 1
ATOM 668 N N . ASN A 1 89 ? -13.220 -0.215 -3.873 1.00 87.38 89 ASN A N 1
ATOM 669 C CA . ASN A 1 89 ? -14.157 -1.295 -3.569 1.00 87.38 89 ASN A CA 1
ATOM 670 C C . ASN A 1 89 ? -13.782 -2.011 -2.262 1.00 87.38 89 ASN A C 1
ATOM 672 O O . ASN A 1 89 ? -14.663 -2.310 -1.456 1.00 87.38 89 ASN A O 1
ATOM 676 N N . VAL A 1 90 ? -12.487 -2.247 -2.025 1.00 87.75 90 VAL A N 1
ATOM 677 C CA . VAL A 1 90 ? -11.990 -2.824 -0.767 1.00 87.75 90 VAL A CA 1
ATOM 678 C C . VAL A 1 90 ? -12.205 -1.852 0.396 1.00 87.75 90 VAL A C 1
ATOM 680 O O . VAL A 1 90 ? -12.750 -2.260 1.416 1.00 87.75 90 VAL A O 1
ATOM 683 N N . LEU A 1 91 ? -11.892 -0.565 0.223 1.00 86.88 91 LEU A N 1
ATOM 684 C CA . LEU A 1 91 ? -12.135 0.494 1.217 1.00 86.88 91 LEU A CA 1
ATOM 685 C C . LEU A 1 91 ? -13.608 0.640 1.608 1.00 86.88 91 LEU A C 1
ATOM 687 O O . LEU A 1 91 ? -13.915 1.010 2.734 1.00 86.88 91 LEU A O 1
ATOM 691 N N . SER A 1 92 ? -14.525 0.344 0.688 1.00 84.12 92 SER A N 1
ATOM 692 C CA . SER A 1 92 ? -15.964 0.406 0.962 1.00 84.12 92 SER A CA 1
ATOM 693 C C . SER A 1 92 ? -16.484 -0.820 1.723 1.00 84.12 92 SER A C 1
ATOM 695 O O . SER A 1 92 ? -17.545 -0.755 2.338 1.00 84.12 92 SER A O 1
ATOM 697 N N . LYS A 1 93 ? -15.774 -1.954 1.660 1.00 83.88 93 LYS A N 1
ATOM 698 C CA . LYS A 1 93 ? -16.184 -3.235 2.268 1.00 83.88 93 LYS A CA 1
ATOM 699 C C . LYS A 1 93 ? -15.449 -3.548 3.566 1.00 83.88 93 LYS A C 1
ATOM 701 O O . LYS A 1 93 ? -15.961 -4.302 4.389 1.00 83.88 93 LYS A O 1
ATOM 706 N N . ASN A 1 94 ? -14.250 -3.006 3.729 1.00 82.19 94 ASN A N 1
ATOM 707 C CA . ASN A 1 94 ? -13.356 -3.274 4.840 1.00 82.19 94 ASN A CA 1
ATOM 708 C C . ASN A 1 94 ? -12.945 -1.951 5.488 1.00 82.19 94 ASN A C 1
ATOM 710 O O . ASN A 1 94 ? -12.634 -0.986 4.795 1.00 82.19 94 ASN A O 1
ATOM 714 N N . ALA A 1 95 ? -12.910 -1.923 6.820 1.00 81.31 95 ALA A N 1
ATOM 715 C CA . ALA A 1 95 ? -12.313 -0.814 7.549 1.00 81.31 95 ALA A CA 1
ATOM 716 C C . ALA A 1 95 ? -10.789 -0.914 7.417 1.00 81.31 95 ALA A C 1
ATOM 718 O O . ALA A 1 95 ? -10.188 -1.875 7.890 1.00 81.31 95 ALA A O 1
ATOM 719 N N . ILE A 1 96 ? -10.192 0.048 6.720 1.00 88.31 96 ILE A N 1
ATOM 720 C CA . ILE A 1 96 ? -8.752 0.114 6.474 1.00 88.31 96 ILE A CA 1
ATOM 721 C C . ILE A 1 96 ? -8.205 1.326 7.213 1.00 88.31 96 ILE A C 1
ATOM 723 O O . ILE A 1 96 ? -8.755 2.423 7.114 1.00 88.31 96 ILE A O 1
ATOM 727 N N . ASP A 1 97 ? -7.104 1.120 7.919 1.00 87.38 97 ASP A N 1
ATOM 728 C CA . ASP A 1 97 ? -6.445 2.143 8.718 1.00 87.38 97 ASP A CA 1
ATOM 729 C C . ASP A 1 97 ? -5.436 2.945 7.907 1.00 87.38 97 ASP A C 1
ATOM 731 O O . ASP A 1 97 ? -5.313 4.152 8.096 1.00 87.38 97 ASP A O 1
ATOM 735 N N . ILE A 1 98 ? -4.706 2.288 7.004 1.00 88.25 98 ILE A N 1
ATOM 736 C CA . ILE A 1 98 ? -3.639 2.912 6.218 1.00 88.25 98 ILE A CA 1
ATOM 737 C C . ILE A 1 98 ? -3.737 2.442 4.770 1.00 88.25 98 ILE A C 1
ATOM 739 O O . ILE A 1 98 ? -3.872 1.249 4.506 1.00 88.25 98 ILE A O 1
ATOM 743 N N . VAL A 1 99 ? -3.627 3.371 3.820 1.00 89.88 99 VAL A N 1
ATOM 744 C CA . VAL A 1 99 ? -3.566 3.047 2.389 1.00 89.88 99 VAL A CA 1
ATOM 745 C C . VAL A 1 99 ? -2.183 3.383 1.851 1.00 89.88 99 VAL A C 1
ATOM 747 O O . VAL A 1 99 ? -1.756 4.531 1.895 1.00 89.88 99 VAL A O 1
ATOM 750 N N . LEU A 1 100 ? -1.508 2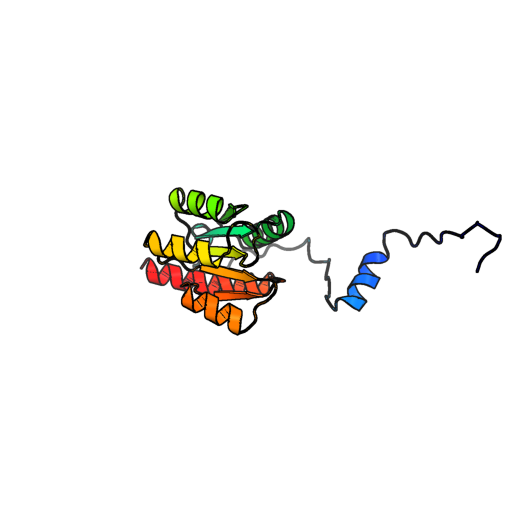.377 1.312 1.00 88.88 100 LEU A N 1
ATOM 751 C CA . LEU A 1 100 ? -0.298 2.478 0.510 1.00 88.88 100 LEU A CA 1
ATOM 752 C C . LEU A 1 100 ? -0.713 2.338 -0.952 1.00 88.88 100 LEU A C 1
ATOM 754 O O . LEU A 1 100 ? -1.131 1.261 -1.364 1.00 88.88 100 LEU A O 1
ATOM 758 N N . SER A 1 101 ? -0.620 3.405 -1.737 1.00 88.19 101 SER A N 1
ATOM 759 C CA . SER A 1 101 ? -0.984 3.366 -3.156 1.00 88.19 101 SER A CA 1
ATOM 760 C C . SER A 1 101 ? 0.179 3.778 -4.021 1.00 88.19 101 SER A C 1
ATOM 762 O O . SER A 1 101 ? 0.785 4.812 -3.761 1.00 88.19 101 SER A O 1
ATOM 764 N N . ASP A 1 102 ? 0.428 3.048 -5.102 1.00 86.38 102 ASP A N 1
ATOM 765 C CA . ASP A 1 102 ? 1.287 3.560 -6.158 1.00 86.38 102 ASP A CA 1
ATOM 766 C C . ASP A 1 102 ? 0.686 4.854 -6.734 1.00 86.38 102 ASP A C 1
ATOM 768 O O . ASP A 1 102 ? -0.530 4.997 -6.884 1.00 86.38 102 ASP A O 1
ATOM 772 N N . VAL A 1 103 ? 1.529 5.843 -6.992 1.00 77.94 103 VAL A N 1
ATOM 773 C CA . VAL A 1 103 ? 1.139 7.056 -7.713 1.00 77.94 103 VAL A CA 1
ATOM 774 C C . VAL A 1 103 ? 1.175 6.779 -9.209 1.00 77.94 103 VAL A C 1
ATOM 776 O O . VAL A 1 103 ? 0.316 7.264 -9.939 1.00 77.94 103 VAL A O 1
ATOM 779 N N . ASN A 1 104 ? 2.137 5.969 -9.652 1.00 69.62 104 ASN A N 1
ATOM 780 C CA . ASN A 1 104 ? 2.481 5.787 -11.050 1.00 69.62 104 ASN A CA 1
ATOM 781 C C . ASN A 1 104 ? 1.717 4.604 -11.673 1.00 69.62 104 ASN A C 1
ATOM 783 O O . ASN A 1 104 ? 2.327 3.658 -12.166 1.00 69.62 104 ASN A O 1
ATOM 787 N N . MET A 1 105 ? 0.381 4.673 -11.659 1.00 71.06 105 MET A N 1
ATOM 788 C CA . MET A 1 105 ? -0.504 3.660 -12.249 1.00 71.06 105 MET A CA 1
ATOM 789 C C . MET A 1 105 ? -1.086 4.123 -13.598 1.00 71.06 105 MET A C 1
ATOM 791 O O . MET A 1 105 ? -1.527 5.264 -13.708 1.00 71.06 105 MET A O 1
ATOM 795 N N . PRO A 1 106 ? -1.164 3.249 -14.620 1.00 58.44 106 PRO A N 1
ATOM 796 C CA . PRO A 1 106 ? -1.588 3.636 -15.970 1.00 58.44 106 PRO A CA 1
ATOM 797 C C . PRO A 1 106 ? -3.094 3.912 -16.123 1.00 58.44 106 PRO A C 1
ATOM 799 O O . PRO A 1 106 ? -3.480 4.658 -17.020 1.00 58.44 106 PRO A O 1
ATOM 802 N N . ASN A 1 107 ? -3.954 3.310 -15.291 1.00 62.28 107 ASN A N 1
ATOM 803 C CA . ASN A 1 107 ? -5.414 3.457 -15.402 1.00 62.28 107 ASN A CA 1
ATOM 804 C C . ASN A 1 107 ? -5.976 4.544 -14.482 1.00 62.28 107 ASN A C 1
ATOM 806 O O . ASN A 1 107 ? -6.747 5.397 -14.923 1.00 62.28 107 ASN A O 1
ATOM 810 N N . MET A 1 108 ? -5.636 4.489 -13.191 1.00 66.19 108 MET A N 1
ATOM 811 C CA . MET A 1 108 ? -6.081 5.468 -12.209 1.00 66.19 108 MET A CA 1
ATOM 812 C C . MET A 1 108 ? -4.943 5.844 -11.269 1.00 66.19 108 MET A C 1
ATOM 814 O O . MET A 1 108 ? -4.516 5.038 -10.446 1.00 66.19 108 MET A O 1
ATOM 818 N N . ASP A 1 109 ? -4.506 7.098 -11.368 1.00 74.88 109 ASP A N 1
ATOM 819 C CA . ASP A 1 109 ? -3.446 7.644 -10.531 1.00 74.88 109 ASP A CA 1
ATOM 820 C C . ASP A 1 109 ? -3.797 7.605 -9.038 1.00 74.88 109 ASP A C 1
ATOM 822 O O . ASP A 1 109 ? -4.947 7.844 -8.637 1.00 74.88 109 ASP A O 1
ATOM 826 N N . GLY A 1 110 ? -2.771 7.456 -8.195 1.00 73.69 110 GLY A N 1
ATOM 827 C CA . GLY A 1 110 ? -2.903 7.571 -6.738 1.00 73.69 110 GLY A CA 1
ATOM 828 C C . GLY A 1 110 ? -3.553 8.891 -6.289 1.00 73.69 110 GLY A C 1
ATOM 829 O O . GLY A 1 110 ? -4.280 8.924 -5.300 1.00 73.69 110 GLY A O 1
ATOM 830 N N . TYR A 1 111 ? -3.405 9.970 -7.066 1.00 78.69 111 TYR A N 1
ATOM 831 C CA . TYR A 1 111 ? -4.086 11.249 -6.827 1.00 78.69 111 TYR A CA 1
ATOM 832 C C . TYR A 1 111 ? -5.610 11.151 -6.924 1.00 78.69 111 TYR A C 1
ATOM 834 O O . TYR A 1 111 ? -6.337 11.662 -6.070 1.00 78.69 111 TYR A O 1
ATOM 842 N N . ARG A 1 112 ? -6.105 10.493 -7.981 1.00 82.62 112 ARG A N 1
ATOM 843 C CA . ARG A 1 112 ? -7.541 10.285 -8.211 1.00 82.62 112 ARG A CA 1
ATOM 844 C C . ARG A 1 112 ? -8.119 9.410 -7.110 1.00 82.62 112 ARG A C 1
ATOM 846 O O . ARG A 1 112 ? -9.203 9.714 -6.613 1.00 82.62 112 ARG A O 1
ATOM 853 N N . LEU A 1 113 ? -7.384 8.367 -6.717 1.00 84.31 113 LEU A N 1
ATOM 854 C CA . LEU A 1 113 ? -7.744 7.510 -5.593 1.00 84.31 113 LEU A CA 1
ATOM 855 C C . LEU A 1 113 ? -7.916 8.338 -4.315 1.00 84.31 113 LEU A C 1
ATOM 857 O O . LEU A 1 113 ? -8.980 8.299 -3.702 1.00 84.31 113 LEU A O 1
ATOM 861 N N . THR A 1 114 ? -6.926 9.151 -3.953 1.00 84.94 114 THR A N 1
ATOM 862 C CA . THR A 1 114 ? -6.978 9.986 -2.745 1.00 84.94 114 THR A CA 1
ATOM 863 C C . THR A 1 114 ? -8.128 10.978 -2.778 1.00 84.94 114 THR A C 1
ATOM 865 O O . THR A 1 114 ? -8.874 11.084 -1.805 1.00 84.94 114 THR A O 1
ATOM 868 N N . GLN A 1 115 ? -8.354 11.643 -3.912 1.00 84.56 115 GLN A N 1
ATOM 869 C CA . GLN A 1 115 ? -9.484 12.555 -4.064 1.00 84.56 115 GLN A CA 1
ATOM 870 C C . GLN A 1 115 ? -10.823 11.836 -3.828 1.00 84.56 115 GLN A C 1
ATOM 872 O O . GLN A 1 115 ? -11.705 12.374 -3.158 1.00 84.56 115 GLN A O 1
ATOM 877 N N . ARG A 1 116 ? -10.975 10.603 -4.328 1.00 85.31 116 ARG A N 1
ATOM 878 C CA . ARG A 1 116 ? -12.166 9.770 -4.095 1.00 85.31 116 ARG A CA 1
ATOM 879 C C . ARG A 1 116 ? -12.302 9.342 -2.635 1.00 85.31 116 ARG A C 1
ATOM 881 O O . ARG A 1 116 ? -13.405 9.406 -2.103 1.00 85.31 116 ARG A O 1
ATOM 888 N N . ILE A 1 117 ? -11.205 8.973 -1.974 1.00 85.50 117 ILE A N 1
ATOM 889 C CA . ILE A 1 117 ? -11.183 8.647 -0.537 1.00 85.50 117 ILE A CA 1
ATOM 890 C C . ILE A 1 117 ? -11.663 9.850 0.285 1.00 85.50 117 ILE A C 1
ATOM 892 O O . ILE A 1 117 ? -12.551 9.713 1.124 1.00 85.50 117 ILE A O 1
ATOM 896 N N . ARG A 1 118 ? -11.160 11.054 -0.009 1.00 84.94 118 ARG A N 1
ATOM 897 C CA . ARG A 1 118 ? -11.608 12.284 0.662 1.00 84.94 118 ARG A CA 1
ATOM 898 C C . ARG A 1 118 ? -13.075 12.608 0.368 1.00 84.94 118 ARG A C 1
ATOM 900 O O . ARG A 1 118 ? -13.790 13.018 1.276 1.00 84.94 118 ARG A O 1
ATOM 907 N N . GLN A 1 119 ? -13.552 12.373 -0.857 1.00 84.00 119 GLN A N 1
ATOM 908 C CA . GLN A 1 119 ? -14.972 12.529 -1.209 1.00 84.00 119 GLN A CA 1
ATOM 909 C C . GLN A 1 119 ? -15.890 11.550 -0.466 1.00 84.00 119 GLN A C 1
ATOM 911 O O . GLN A 1 119 ? -17.028 11.902 -0.170 1.00 84.00 119 GLN A O 1
ATOM 916 N N . LEU A 1 120 ? -15.403 10.352 -0.134 1.00 80.12 120 LEU A N 1
ATOM 917 C CA . LEU A 1 120 ? -16.114 9.384 0.709 1.00 80.12 120 LEU A CA 1
ATOM 918 C C . LEU A 1 120 ? -16.159 9.805 2.192 1.00 80.12 120 LEU A C 1
ATOM 920 O O . LEU A 1 120 ? -16.773 9.114 2.999 1.00 80.12 120 LEU A O 1
ATOM 924 N N . GLY A 1 121 ? -15.519 10.921 2.563 1.00 77.31 121 GLY A N 1
ATOM 925 C CA . GLY A 1 121 ? -15.428 11.395 3.945 1.00 77.31 121 GLY A CA 1
ATOM 926 C C . GLY A 1 121 ? -14.400 10.637 4.786 1.00 77.31 121 GLY A C 1
ATOM 927 O O . GLY A 1 121 ? -14.370 10.788 6.005 1.00 77.31 121 GLY A O 1
ATOM 928 N N . LEU A 1 122 ? -13.550 9.823 4.155 1.00 79.88 122 LEU A N 1
ATOM 929 C CA . LEU A 1 122 ? -12.536 9.037 4.844 1.00 79.88 122 LEU A CA 1
ATOM 930 C C . LEU A 1 122 ? -11.328 9.923 5.182 1.00 79.88 122 LEU A C 1
ATOM 932 O O . LEU A 1 122 ? -10.680 10.519 4.315 1.00 79.88 122 LEU A O 1
ATOM 936 N N . THR A 1 123 ? -11.006 10.005 6.471 1.00 78.12 123 THR A N 1
ATOM 937 C CA . THR A 1 123 ? -9.873 10.792 6.984 1.00 78.12 123 THR A CA 1
ATOM 938 C C . THR A 1 123 ? -8.583 9.987 7.112 1.00 78.12 123 THR A C 1
ATOM 940 O O . THR A 1 123 ? -7.558 10.551 7.493 1.00 78.12 123 THR A O 1
ATOM 943 N N . LEU A 1 124 ? -8.614 8.705 6.743 1.00 83.94 124 LEU A N 1
ATOM 944 C CA . LEU A 1 124 ? -7.481 7.794 6.858 1.00 83.94 124 LEU A CA 1
ATOM 945 C C . LEU A 1 124 ? -6.226 8.288 6.110 1.00 83.94 124 LEU A C 1
ATOM 947 O O . LEU A 1 124 ? -6.337 8.953 5.072 1.00 83.94 124 LEU A O 1
ATOM 951 N N . PRO A 1 125 ? -5.028 7.991 6.640 1.00 85.88 125 PRO A N 1
ATOM 952 C CA . PRO A 1 125 ? -3.770 8.331 5.997 1.00 85.88 125 PRO A CA 1
ATOM 953 C C . PRO A 1 125 ? -3.596 7.576 4.677 1.00 85.88 125 PRO A C 1
ATOM 955 O O . PRO A 1 125 ? -3.636 6.344 4.625 1.00 85.88 125 PRO A O 1
ATOM 958 N N . VAL A 1 126 ? -3.350 8.344 3.615 1.00 87.56 126 VAL A N 1
ATOM 959 C CA . VAL A 1 126 ? -2.988 7.819 2.298 1.00 87.56 126 VAL A CA 1
ATOM 960 C C . VAL A 1 126 ? -1.532 8.159 2.022 1.00 87.56 126 VAL A C 1
ATOM 962 O O . VAL A 1 126 ? -1.146 9.332 1.995 1.00 87.56 126 VAL A O 1
ATOM 965 N N . VAL A 1 127 ? -0.736 7.116 1.830 1.00 86.88 127 VAL A N 1
ATOM 966 C CA . VAL A 1 127 ? 0.688 7.169 1.530 1.00 86.88 127 VAL A CA 1
ATOM 967 C C . VAL A 1 127 ? 0.876 6.763 0.074 1.00 86.88 127 VAL A C 1
ATOM 969 O O . VAL A 1 127 ? 0.650 5.616 -0.308 1.00 86.88 127 VAL A O 1
ATOM 972 N N . GLY A 1 128 ? 1.281 7.725 -0.747 1.00 86.00 128 GLY A N 1
ATOM 973 C CA . GLY A 1 128 ? 1.695 7.475 -2.118 1.00 86.00 128 GLY A CA 1
ATOM 974 C C . GLY A 1 128 ? 3.044 6.778 -2.153 1.00 86.00 128 GLY A C 1
ATOM 975 O O . GLY A 1 128 ? 3.943 7.147 -1.410 1.00 86.00 128 GLY A O 1
ATOM 976 N N . VAL A 1 129 ? 3.2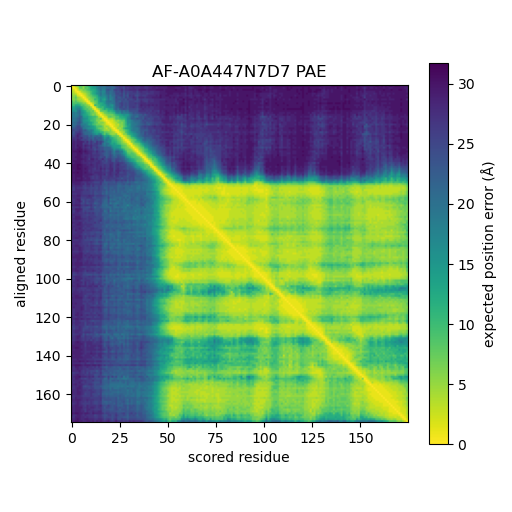22 5.811 -3.033 1.00 82.88 129 VAL A N 1
ATOM 977 C CA . VAL A 1 129 ? 4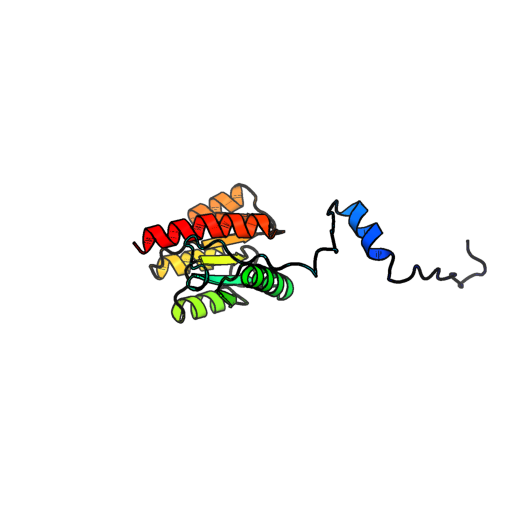.514 5.216 -3.358 1.00 82.88 129 VAL A CA 1
ATOM 978 C C . VAL A 1 129 ? 4.776 5.558 -4.818 1.00 82.88 129 VAL A C 1
ATOM 980 O O . VAL A 1 129 ? 3.925 5.311 -5.647 1.00 82.88 129 VAL A O 1
ATOM 983 N N . THR A 1 130 ? 5.898 6.170 -5.169 1.00 81.12 130 THR A N 1
ATOM 984 C CA . THR A 1 130 ? 6.180 6.584 -6.552 1.00 81.12 130 THR A CA 1
ATOM 985 C C . THR A 1 130 ? 7.627 6.305 -6.905 1.00 81.12 130 THR A C 1
ATOM 987 O O . THR A 1 130 ? 8.503 6.441 -6.061 1.00 81.12 130 THR A O 1
ATOM 990 N N . ALA A 1 131 ? 7.923 5.939 -8.150 1.00 74.75 131 ALA A N 1
ATOM 991 C CA . ALA A 1 131 ? 9.311 5.849 -8.609 1.00 74.75 131 ALA A CA 1
ATOM 992 C C . ALA A 1 131 ? 10.001 7.223 -8.667 1.00 74.75 131 ALA A C 1
ATOM 994 O O . ALA A 1 131 ? 11.226 7.297 -8.614 1.00 74.75 131 ALA A O 1
ATOM 995 N N . ASN A 1 132 ? 9.224 8.306 -8.746 1.00 68.12 132 ASN A N 1
ATOM 996 C CA . ASN A 1 132 ? 9.733 9.651 -8.954 1.00 68.12 132 ASN A CA 1
ATOM 997 C C . ASN A 1 132 ? 9.126 10.628 -7.937 1.00 68.12 132 ASN A C 1
ATOM 999 O O . ASN A 1 132 ? 8.133 11.295 -8.211 1.00 68.12 132 ASN A O 1
ATOM 1003 N N . ALA A 1 133 ? 9.706 10.712 -6.738 1.00 66.94 133 ALA A N 1
ATOM 1004 C CA . ALA A 1 133 ? 9.247 11.645 -5.704 1.00 66.94 133 ALA A CA 1
ATOM 1005 C C . ALA A 1 133 ? 9.885 13.035 -5.868 1.00 66.94 133 ALA A C 1
ATOM 1007 O O . ALA A 1 133 ? 10.544 13.555 -4.964 1.00 66.94 133 ALA A O 1
ATOM 1008 N N . LEU A 1 134 ? 9.719 13.637 -7.046 1.00 71.56 134 LEU A N 1
ATOM 1009 C CA . LEU A 1 134 ? 10.104 15.030 -7.267 1.00 71.56 134 LEU A CA 1
ATOM 1010 C C . LEU A 1 134 ? 9.312 15.952 -6.329 1.00 71.56 134 LEU A C 1
ATOM 1012 O O . LEU A 1 134 ? 8.168 15.673 -5.967 1.00 71.56 134 LEU A O 1
ATOM 1016 N N . ALA A 1 135 ? 9.905 17.091 -5.965 1.00 67.38 135 ALA A N 1
ATOM 1017 C CA . ALA A 1 135 ? 9.251 18.082 -5.107 1.00 67.38 135 ALA A CA 1
ATOM 1018 C C . ALA A 1 135 ? 7.908 18.573 -5.686 1.00 67.38 135 ALA A C 1
ATOM 1020 O O . ALA A 1 135 ? 6.961 18.802 -4.940 1.00 67.38 135 ALA A O 1
ATOM 1021 N N . GLU A 1 136 ? 7.808 18.667 -7.012 1.00 67.38 136 GLU A N 1
ATOM 1022 C CA . GLU A 1 136 ? 6.573 19.014 -7.725 1.00 67.38 136 GLU A CA 1
ATOM 1023 C C . GLU A 1 136 ? 5.481 17.947 -7.542 1.00 67.38 136 GLU A C 1
ATOM 1025 O O . GLU A 1 136 ? 4.319 18.254 -7.283 1.00 67.38 136 GLU A O 1
ATOM 1030 N N . GLU A 1 137 ? 5.876 16.678 -7.558 1.00 69.44 137 GLU A N 1
ATOM 1031 C CA . GLU A 1 137 ? 4.988 15.532 -7.374 1.00 69.44 137 GLU A CA 1
ATOM 1032 C C . GLU A 1 137 ? 4.462 15.462 -5.932 1.00 69.44 137 GLU A C 1
ATOM 1034 O O . GLU A 1 137 ? 3.294 15.140 -5.688 1.00 69.44 137 GLU A O 1
ATOM 1039 N N . LYS A 1 138 ? 5.307 15.854 -4.969 1.00 67.31 138 LYS A N 1
ATOM 1040 C CA . LYS A 1 138 ? 4.939 16.033 -3.560 1.00 67.31 138 LYS A CA 1
ATOM 1041 C C . LYS A 1 138 ? 3.955 17.188 -3.363 1.00 67.31 138 LYS A C 1
ATOM 1043 O O . LYS A 1 138 ? 3.026 17.053 -2.568 1.00 67.31 138 LYS A O 1
ATOM 1048 N N . GLN A 1 139 ? 4.117 18.288 -4.099 1.00 69.69 139 GLN A N 1
ATOM 1049 C CA . GLN A 1 139 ? 3.168 19.404 -4.085 1.00 69.69 139 GLN A CA 1
ATOM 1050 C C . GLN A 1 139 ? 1.792 18.942 -4.583 1.00 69.69 139 GLN A C 1
ATOM 1052 O O . GLN A 1 139 ? 0.792 19.129 -3.890 1.00 69.69 139 GLN A O 1
ATOM 1057 N N . ARG A 1 140 ? 1.761 18.214 -5.707 1.00 70.25 140 ARG A N 1
ATOM 1058 C CA . ARG A 1 140 ? 0.538 17.595 -6.243 1.00 70.25 140 ARG A CA 1
ATOM 1059 C C . ARG A 1 140 ? -0.089 16.601 -5.263 1.00 70.25 140 ARG A C 1
ATOM 1061 O O . ARG A 1 140 ? -1.313 16.540 -5.149 1.00 70.25 140 ARG A O 1
ATOM 1068 N N . CYS A 1 141 ? 0.728 15.846 -4.520 1.00 68.44 141 CYS A N 1
ATOM 1069 C CA . CYS A 1 141 ? 0.243 14.950 -3.465 1.00 68.44 141 CYS A CA 1
ATOM 1070 C C . CYS A 1 141 ? -0.480 15.749 -2.376 1.00 68.44 141 CYS A C 1
ATOM 1072 O O . CYS A 1 141 ? -1.619 15.423 -2.037 1.00 68.44 141 CYS A O 1
ATOM 1074 N N . LEU A 1 142 ? 0.129 16.831 -1.888 1.00 70.81 142 LEU A N 1
ATOM 1075 C CA . LEU A 1 142 ? -0.489 17.703 -0.890 1.00 70.81 142 LEU A CA 1
ATOM 1076 C C . LEU A 1 142 ? -1.810 18.304 -1.389 1.00 70.81 142 LEU A C 1
ATOM 1078 O O . LEU A 1 142 ? -2.809 18.258 -0.675 1.00 70.81 142 LEU A O 1
ATOM 1082 N N . GLU A 1 143 ? -1.839 18.804 -2.626 1.00 73.88 143 GLU A N 1
ATOM 1083 C CA . GLU A 1 143 ? -3.046 19.385 -3.230 1.00 73.88 143 GLU A CA 1
ATOM 1084 C C . GLU A 1 143 ? -4.176 18.361 -3.399 1.00 73.88 143 GLU A C 1
ATOM 1086 O O . GLU A 1 143 ? -5.349 18.689 -3.234 1.00 73.88 143 GLU A O 1
ATOM 1091 N N . SER A 1 144 ? -3.839 17.099 -3.673 1.00 67.50 144 SER A N 1
ATOM 1092 C CA . SER A 1 144 ? -4.820 16.011 -3.774 1.00 67.50 144 SER A CA 1
ATOM 1093 C C . SER A 1 144 ? -5.352 15.513 -2.420 1.00 67.50 144 SER A C 1
ATOM 1095 O O . SER A 1 144 ? -6.310 14.739 -2.385 1.00 67.50 144 SER A O 1
ATOM 1097 N N . GLY A 1 145 ? -4.761 15.958 -1.303 1.00 68.81 145 GLY A N 1
ATOM 1098 C CA . GLY A 1 145 ? -5.119 15.534 0.052 1.00 68.81 145 GLY A CA 1
ATOM 1099 C C . GLY A 1 145 ? -4.390 14.278 0.542 1.00 68.81 145 GLY A C 1
ATOM 1100 O O . GLY A 1 145 ? -4.893 13.607 1.451 1.00 68.81 145 GLY A O 1
ATOM 1101 N N . MET A 1 146 ? -3.240 13.948 -0.056 1.00 75.00 146 MET A N 1
ATOM 1102 C CA . MET A 1 146 ? -2.363 12.841 0.349 1.00 75.00 146 MET A CA 1
ATOM 1103 C C . MET A 1 146 ? -1.553 13.230 1.591 1.00 75.00 146 MET A C 1
ATOM 1105 O O . MET A 1 146 ? -1.154 14.386 1.729 1.00 75.00 146 MET A O 1
ATOM 1109 N N . ASP A 1 147 ? -1.279 12.272 2.480 1.00 75.19 147 ASP A N 1
ATOM 1110 C CA . ASP A 1 147 ? -0.594 12.553 3.752 1.00 75.19 147 ASP A CA 1
ATOM 1111 C C . ASP A 1 147 ? 0.932 12.354 3.652 1.00 75.19 147 ASP A C 1
ATOM 1113 O O . ASP A 1 147 ? 1.695 13.064 4.304 1.00 75.19 147 ASP A O 1
ATOM 1117 N N . SER A 1 148 ? 1.394 11.430 2.801 1.00 76.31 148 SER A N 1
ATOM 1118 C CA . SER A 1 148 ? 2.815 11.262 2.457 1.00 76.31 148 SER A CA 1
ATOM 1119 C C . SER A 1 148 ? 3.018 10.709 1.055 1.00 76.31 148 SER A C 1
ATOM 1121 O O . SER A 1 148 ? 2.114 10.126 0.459 1.00 76.31 148 SER A O 1
ATOM 1123 N N . CYS A 1 149 ? 4.247 10.849 0.564 1.00 78.25 149 CYS A N 1
ATOM 1124 C CA . CYS A 1 149 ? 4.750 10.185 -0.630 1.00 78.25 149 CYS A CA 1
ATOM 1125 C C . CYS A 1 149 ? 6.124 9.556 -0.337 1.00 78.25 149 CYS A C 1
ATOM 1127 O O . CYS A 1 149 ? 7.008 10.218 0.209 1.00 78.25 149 CYS A O 1
ATOM 1129 N N . LEU A 1 150 ? 6.301 8.292 -0.708 1.00 79.56 150 LEU A N 1
ATOM 1130 C CA . LEU A 1 150 ? 7.529 7.515 -0.601 1.00 79.56 150 LEU A CA 1
ATOM 1131 C C . LEU A 1 150 ? 8.110 7.275 -1.993 1.00 79.56 150 LEU A C 1
ATOM 1133 O O . LEU A 1 150 ? 7.369 7.008 -2.939 1.00 79.56 150 LEU A O 1
ATOM 1137 N N . SER A 1 151 ? 9.434 7.318 -2.105 1.00 80.00 151 SER A N 1
ATOM 1138 C CA . SER A 1 151 ? 10.138 6.942 -3.332 1.00 80.00 151 SER A CA 1
ATOM 1139 C C . SER A 1 151 ? 10.331 5.429 -3.403 1.00 80.00 151 SER A C 1
ATOM 1141 O O . SER A 1 151 ? 10.727 4.813 -2.415 1.00 80.00 151 SER A O 1
ATOM 1143 N N . LYS A 1 152 ? 10.123 4.823 -4.574 1.00 75.88 152 LYS A N 1
ATOM 1144 C CA . LYS A 1 152 ? 10.578 3.458 -4.859 1.00 75.88 152 LYS A CA 1
ATOM 1145 C C . LYS A 1 152 ? 12.106 3.486 -5.062 1.00 75.88 152 LYS A C 1
ATOM 1147 O O . LYS A 1 152 ? 12.600 4.412 -5.707 1.00 75.88 152 LYS A O 1
ATOM 1152 N N . PRO A 1 153 ? 12.857 2.487 -4.566 1.00 74.06 153 PRO A N 1
ATOM 1153 C CA . PRO A 1 153 ? 12.392 1.279 -3.880 1.00 74.06 153 PRO A CA 1
ATOM 1154 C C . PRO A 1 153 ? 12.013 1.529 -2.410 1.00 74.06 153 PRO A C 1
ATOM 1156 O O . PRO A 1 153 ? 12.763 2.150 -1.662 1.00 74.06 153 PRO A O 1
ATOM 1159 N N . VAL A 1 154 ? 10.863 0.992 -1.984 1.00 76.19 154 VAL A N 1
ATOM 1160 C CA . VAL A 1 154 ? 10.452 1.024 -0.572 1.00 76.19 154 VAL A CA 1
ATOM 1161 C C . VAL A 1 154 ? 11.178 -0.096 0.168 1.00 76.19 154 VAL A C 1
ATOM 1163 O O . VAL A 1 154 ? 10.930 -1.279 -0.067 1.00 76.19 154 VAL A O 1
ATOM 1166 N N . THR A 1 155 ? 12.099 0.275 1.051 1.00 77.75 155 THR A N 1
ATOM 1167 C CA . THR A 1 155 ? 12.798 -0.676 1.918 1.00 77.75 155 THR A CA 1
ATOM 1168 C C . THR A 1 155 ? 11.952 -1.017 3.143 1.00 77.75 155 THR A C 1
ATOM 1170 O O . THR A 1 155 ? 11.107 -0.230 3.574 1.00 77.75 155 THR A O 1
ATOM 1173 N N . LEU A 1 156 ? 12.203 -2.191 3.731 1.00 78.62 156 LEU A N 1
ATOM 1174 C CA . LEU A 1 156 ? 11.534 -2.644 4.956 1.00 78.62 156 LEU A CA 1
ATOM 1175 C C . LEU A 1 156 ? 11.638 -1.626 6.096 1.00 78.62 156 LEU A C 1
ATOM 1177 O O . LEU A 1 156 ? 10.668 -1.423 6.819 1.00 78.62 156 LEU A O 1
ATOM 1181 N N . ASP A 1 157 ? 12.794 -0.980 6.237 1.00 77.12 157 ASP A N 1
ATOM 1182 C CA . ASP A 1 157 ? 13.043 -0.002 7.296 1.00 77.12 157 ASP A CA 1
ATOM 1183 C C . ASP A 1 157 ? 12.182 1.258 7.120 1.00 77.12 157 ASP A C 1
ATOM 1185 O O . ASP A 1 157 ? 11.454 1.653 8.032 1.00 77.12 157 ASP A O 1
ATOM 1189 N N . VAL A 1 158 ? 12.148 1.807 5.898 1.00 82.81 158 VAL A N 1
ATOM 1190 C CA . VAL A 1 158 ? 11.299 2.957 5.548 1.00 82.81 158 VAL A CA 1
ATOM 1191 C C . VAL A 1 158 ? 9.824 2.609 5.712 1.00 82.81 158 VAL A C 1
ATOM 1193 O O . VAL A 1 158 ? 9.062 3.408 6.259 1.00 82.81 158 VAL A O 1
ATOM 1196 N N . LEU A 1 159 ? 9.412 1.414 5.280 1.00 83.00 159 LEU A N 1
ATOM 1197 C CA . LEU A 1 159 ? 8.043 0.943 5.450 1.00 83.00 159 LEU A CA 1
ATOM 1198 C C . LEU A 1 159 ? 7.688 0.849 6.937 1.00 83.00 159 LEU A C 1
ATOM 1200 O O . LEU A 1 159 ? 6.692 1.425 7.360 1.00 83.00 159 LEU A O 1
ATOM 1204 N N . LYS A 1 160 ? 8.526 0.193 7.744 1.00 82.19 160 LYS A N 1
ATOM 1205 C CA . LYS A 1 160 ? 8.329 0.043 9.190 1.00 82.19 160 LYS A CA 1
ATOM 1206 C C . LYS A 1 160 ? 8.230 1.396 9.889 1.00 82.19 160 LYS A C 1
ATOM 1208 O O . LYS A 1 160 ? 7.324 1.594 10.695 1.00 82.19 160 LYS A O 1
ATOM 1213 N N . GLN A 1 161 ? 9.125 2.328 9.572 1.00 84.31 161 GLN A N 1
ATOM 1214 C CA . GLN A 1 161 ? 9.128 3.658 10.175 1.00 84.31 161 GLN A CA 1
ATOM 1215 C C . GLN A 1 161 ? 7.884 4.459 9.778 1.00 84.31 161 GLN A C 1
ATOM 1217 O O . GLN A 1 161 ? 7.241 5.067 10.632 1.00 84.31 161 GLN A O 1
ATOM 1222 N N . THR A 1 162 ? 7.495 4.397 8.505 1.00 84.56 162 THR A N 1
ATOM 1223 C CA . THR A 1 162 ? 6.281 5.050 8.002 1.00 84.56 162 THR A CA 1
ATOM 1224 C C . THR A 1 162 ? 5.035 4.481 8.678 1.00 84.56 162 THR A C 1
ATOM 1226 O O . THR A 1 162 ? 4.204 5.231 9.188 1.00 84.56 162 THR A O 1
ATOM 1229 N N . LEU A 1 163 ? 4.925 3.153 8.748 1.00 83.38 163 LEU A N 1
ATOM 1230 C CA . LEU A 1 163 ? 3.811 2.475 9.402 1.00 83.38 163 LEU A CA 1
ATOM 1231 C C . LEU A 1 163 ? 3.743 2.785 10.892 1.00 83.38 163 LEU A C 1
ATOM 1233 O O . LEU A 1 163 ? 2.651 3.034 11.375 1.00 83.38 163 LEU A O 1
ATOM 1237 N N . ALA A 1 164 ? 4.870 2.847 11.606 1.00 84.12 164 ALA A N 1
AT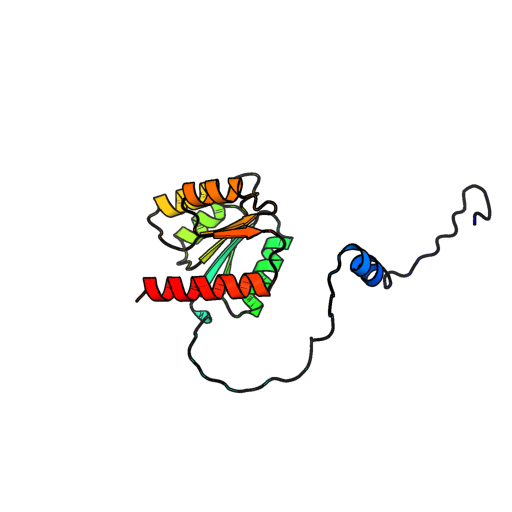OM 1238 C CA . ALA A 1 164 ? 4.884 3.209 13.023 1.00 84.12 164 ALA A CA 1
ATOM 1239 C C . ALA A 1 164 ? 4.323 4.623 13.265 1.00 84.12 164 ALA A C 1
ATOM 1241 O O . ALA A 1 164 ? 3.482 4.821 14.142 1.00 84.12 164 ALA A O 1
ATOM 1242 N N . VAL A 1 165 ? 4.724 5.598 12.440 1.00 85.31 165 VAL A N 1
ATOM 1243 C CA . VAL A 1 165 ? 4.218 6.980 12.520 1.00 85.31 165 VAL A CA 1
ATOM 1244 C C . VAL A 1 165 ? 2.712 7.031 12.254 1.00 85.31 165 VAL A C 1
ATOM 1246 O O . VAL A 1 165 ? 1.961 7.669 12.998 1.00 85.31 165 VAL A O 1
ATOM 1249 N N . TYR A 1 166 ? 2.251 6.351 11.202 1.00 84.25 166 TYR A N 1
ATOM 1250 C CA . TYR A 1 166 ? 0.834 6.348 10.845 1.00 84.25 166 TYR A CA 1
ATOM 1251 C C . TYR A 1 166 ? -0.023 5.529 11.805 1.00 84.25 166 TYR A C 1
ATOM 1253 O O . TYR A 1 166 ? -1.135 5.952 12.116 1.00 84.25 166 TYR A O 1
ATOM 1261 N N . ALA A 1 167 ? 0.502 4.432 12.341 1.00 82.50 167 ALA A N 1
ATOM 1262 C CA . ALA A 1 167 ? -0.148 3.640 13.371 1.00 82.50 167 ALA A CA 1
ATOM 1263 C C . ALA A 1 167 ? -0.457 4.500 14.603 1.00 82.50 167 ALA A C 1
ATOM 1265 O O . ALA A 1 167 ? -1.596 4.549 15.073 1.00 82.50 167 ALA A O 1
ATOM 1266 N N . GLU A 1 168 ? 0.526 5.260 15.087 1.00 82.50 168 GLU A N 1
ATOM 1267 C CA . GLU A 1 168 ? 0.319 6.154 16.224 1.00 82.50 168 GLU A CA 1
ATOM 1268 C C . GLU A 1 168 ? -0.722 7.245 15.916 1.00 82.50 168 GLU A C 1
ATOM 1270 O O . GLU A 1 168 ? -1.571 7.566 16.753 1.00 82.50 168 GLU A O 1
ATOM 1275 N N . ARG A 1 169 ? -0.714 7.784 14.691 1.00 82.19 169 ARG A N 1
ATOM 1276 C CA . ARG A 1 169 ? -1.681 8.801 14.256 1.00 82.19 169 ARG A CA 1
ATOM 1277 C C . ARG A 1 169 ? -3.110 8.263 14.154 1.00 82.19 169 ARG A C 1
ATOM 1279 O O . ARG A 1 169 ? -4.040 8.935 14.602 1.00 82.19 169 ARG A O 1
ATOM 1286 N N . VAL A 1 170 ? -3.295 7.060 13.612 1.00 82.25 170 VAL A N 1
ATOM 1287 C CA . VAL A 1 170 ? -4.608 6.398 13.545 1.00 82.25 170 VAL A CA 1
ATOM 1288 C C . VAL A 1 170 ? -5.130 6.102 14.950 1.00 82.25 170 VAL A C 1
ATOM 1290 O O . VAL A 1 170 ? -6.291 6.388 15.235 1.00 82.25 170 VAL A O 1
ATOM 1293 N N . ARG A 1 171 ? -4.277 5.632 15.869 1.00 79.44 171 ARG A N 1
ATOM 1294 C CA . ARG A 1 171 ? -4.668 5.399 17.271 1.00 79.44 171 ARG A CA 1
ATOM 1295 C C . ARG A 1 171 ? -5.127 6.672 17.971 1.00 79.44 171 ARG A C 1
ATOM 1297 O O . ARG A 1 171 ? -6.148 6.641 18.645 1.00 79.44 171 ARG A O 1
ATOM 1304 N N . LYS A 1 172 ? -4.438 7.798 17.755 1.00 77.31 172 LYS A N 1
ATOM 1305 C CA . LYS A 1 172 ? -4.870 9.116 18.261 1.00 77.31 172 LYS A CA 1
ATOM 1306 C C . LYS A 1 172 ? -6.184 9.601 17.646 1.00 77.31 172 LYS A C 1
ATOM 1308 O O . LYS A 1 172 ? -6.866 10.397 18.267 1.00 77.31 172 LYS A O 1
ATOM 1313 N N . THR A 1 173 ? -6.518 9.157 16.435 1.00 73.44 173 THR A N 1
ATOM 1314 C CA . THR A 1 173 ? -7.768 9.532 15.749 1.00 73.44 173 THR A CA 1
ATOM 1315 C C . THR A 1 173 ? -8.950 8.656 16.185 1.00 73.44 173 THR A C 1
ATOM 1317 O O . THR A 1 173 ? -10.092 9.098 16.108 1.00 73.44 173 THR A O 1
ATOM 1320 N N . ARG A 1 174 ? -8.689 7.417 16.630 1.00 69.00 174 ARG A N 1
ATOM 1321 C CA . ARG A 1 174 ? -9.701 6.501 17.188 1.00 69.00 174 ARG A CA 1
ATOM 1322 C C . ARG A 1 174 ? -9.998 6.741 18.681 1.00 69.00 174 ARG A C 1
ATOM 1324 O O . ARG A 1 174 ? -11.045 6.283 19.132 1.00 69.00 174 ARG A O 1
ATOM 1331 N N . ALA A 1 175 ? -9.084 7.368 19.427 1.00 53.12 175 ALA A N 1
ATOM 1332 C CA . ALA A 1 175 ? -9.226 7.687 20.855 1.00 53.12 175 ALA A CA 1
ATOM 1333 C C . ALA A 1 175 ? -10.029 8.975 21.083 1.00 53.12 175 ALA A C 1
ATOM 1335 O O . ALA A 1 175 ? -10.818 8.995 22.054 1.00 53.12 175 ALA A O 1
#

Mean predicted aligned error: 14.61 Å

Secondary structure (DSSP, 8-state):
--SBTTB-------TTSHHHHHHHHHT-------SS------------GGG-EEEEE-SSHHHHHHHHHHHHHTT-EEEEESSHHHHHHHHHHS--SEEEEES--SSS-HHHHHHHHHHTT----EEEEES---HHHHHHHHHHT-SEEEESS--HHHHHHHHHHHHHHHHHHH-

Foldseek 3Di:
DDPDVPDDPPPPPDPPCVVVVVCVVPVDPPPPPDDDDDDDDDDDDDDPLQ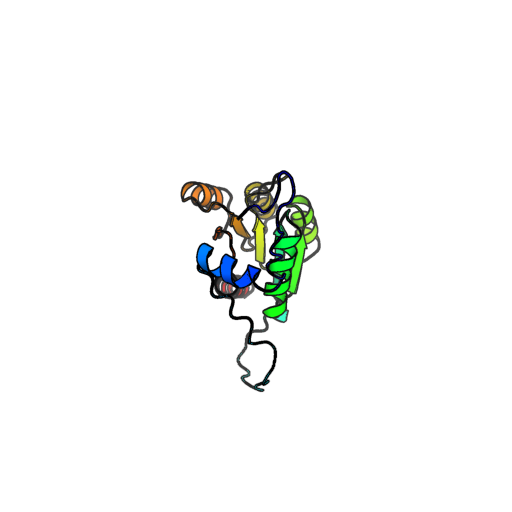PAEEEEEALDVVLQVVVCVLCVVVNHHYDYHNHLVRVVVCVVVDPHQEYEHEQPDPPDGLLNSLLVCVVVVHPHAYEYEYCDPPPVVQVSCVVSVHPYYHHPPDDSVNVVVVCVVSSVVSVVVVD

Radius of gyration: 21.11 Å; Cα contacts (8 Å, |Δi|>4): 221; chains: 1; bounding box: 56×41×64 Å